Protein 1JR8 (pdb70)

InterPro domains:
  IPR017905 ERV/ALR sulfhydryl oxidase domain [PF04777] (83-174)
  IPR017905 ERV/ALR sulfhydryl oxidase domain [PS51324] (72-174)
  IPR036774 ERV/ALR sulfhydryl oxidase domain superfamily [G3DSA:1.20.120.310] (71-187)
  IPR036774 ERV/ALR sulfhydryl oxidase domain superfamily [SSF69000] (73-181)
  IPR039799 Sulfhydryl oxidase ALR/ERV [PTHR12645] (62-18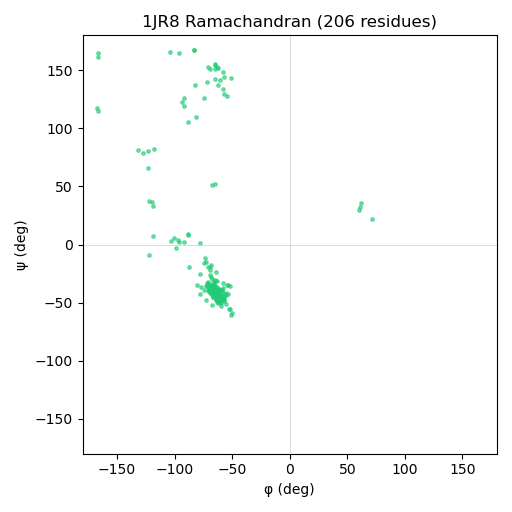2)

Organism: Saccharomyces cerevisiae (strain ATCC 204508 / S288c) (NCBI:txid559292)

Secondary structure (DSSP, 8-state):
-HHHHHHHHHHHHHHHHHHHHTS-SS--HHHHHHHHHHHHHHHHH-SSHHHHHHHHHHHHHSPPP-SSHHHHHHHHHHHHHHHHHHTTPPPPP-TTHHHHT----/-HHHHHHHHHHHHHHHHHHHTS-SS--HHHHHHHHHHHHHHHHH-S-HHHHHHHHHHHHHS----S-HHHHHHHHHHHHHHHHHHTTPPPP-GGGHHHHT--S--

Solvent-accessible surface area: 11551 Å² total; per-residue (Å²): 129,82,166,33,64,101,97,3,13,176,12,2,48,54,0,3,6,0,4,0,5,94,8,49,89,158,20,68,115,134,59,98,95,71,0,100,50,1,2,23,14,6,0,79,28,38,3,7,58,104,31,15,130,67,15,29,95,34,23,110,146,68,75,15,91,13,61,25,72,70,28,0,1,58,11,0,2,88,1,36,14,60,28,14,113,140,93,191,107,136,110,102,110,15,89,73,8,42,140,56,33,84,12,29,78,116,149,49,70,102,75,3,13,192,14,2,47,59,0,2,8,0,5,0,8,87,6,42,81,156,21,61,118,110,58,104,118,64,0,107,51,1,2,24,14,6,0,79,26,32,2,5,40,97,35,14,137,59,14,39,94,28,25,116,143,66,69,13,88,12,59,27,51,71,27,0,2,79,14,0,2,76,0,37,11,51,29,16,78,133,88,185,100,134,105,100,107,21,85,68,9,68,143,55,35,72,3,12,48,120

GO terms:
  GO:0005789 endoplasmic reticulum membrane (C, IDA)
  GO:0016971 flavin-dependent sulfhydryl oxidase activity (F, IDA)
  GO:0016972 thiol oxidase activity (F, IDA)
  GO:0060904 regulation of protein folding in endoplasmic reticulum (P, IDA)
  GO:0000324 fungal-type vacuole (C, HDA)
  GO:0000329 fungal-type vacuole membrane (C, HDA)
  GO:0005789 endoplasmic reticulum membrane (C, EXP)
  GO:0016971 flavin-dependent sulfhydryl oxidase activity (F, EXP)

Nearest PDB structures (foldseek):
  1jra-assembly2_D  TM=9.861E-01  e=7.957E-16  Saccharomyces cerevisiae
  2hj3-assembly1_A  TM=9.643E-01  e=1.321E-08  Arabidopsis thaliana
  4e0i-assembly2_C-2  TM=9.523E-01  e=2.827E-08  Saccharomyces cerevisiae S288C
  3w4y-assembly2_B  TM=9.535E-01  e=3.152E-08  Saccharomyces cerevisiae S288C
  4e0i-assembly1_A  TM=9.502E-01  e=5.140E-08  Saccharomyces cerevisiae S288C

Radius of gyration: 16.41 Å; Cα contacts (8 Å, |Δi|>4): 258; chains: 2; bounding box: 43×38×42 Å

Sequence (210 aa):
DDKVKKEVGRASWKYFHTLLARFPDEPTPEEREKLHTFIGLYAELYPCGECSYHFVKLIEKYPVQTSSRTAAAMWGCHIHNKVNEYLKKDIYDCATILEDYDCGCDKVKKEVGRASWKYFHTLLARFPDEPTPEEREKLHTFIGLYAELYPCGECSYHFVKLIEKYPVQTSSRTAAAMWGCHIHNKVNEYLKKDIYDCATILEDYDCGCS

CATH classification: 1.20.120.310

Foldseek 3Di:
DVVVVVVLVVVVLLVQLLVLLPQAQADDPVSLVVVQVVQLVCLCPPPDVVSSVVSNVLCVVVPADRRGSLSRNLSSLVSVQVVCVVVVHDRDDCPCSNVVRHPPD/DVVVVVLVVVVLLVQLLVLLPQAQADDPVSLVVVQVVQLVCLCPPPDVVSSVVSNVLCVVVPADRRGSVSRNLSSLVSVQVVCVVVVHDRDDCPPSSVVRHPVPD

B-factor: mean 21.89, std 8.54, range [8.5, 60.86]

Structure (mmCIF, N/CA/C/O backbone):
data_1JR8
#
_entry.id   1JR8
#
_cell.length_a   47.640
_cell.length_b   45.150
_cell.length_c   53.840
_cell.angle_alpha   90.00
_cell.angle_beta   100.15
_cell.angle_gamma   90.00
#
_symmetry.space_group_name_H-M   'P 1 21 1'
#
loop_
_entity.id
_entity.type
_entity.pdbx_description
1 polymer 'Erv2 PROTEIN, mitochondrial'
2 non-polymer 'FLAVIN-ADENINE DINUCLEOTIDE'
3 water water
#
loop_
_atom_site.group_PDB
_atom_site.id
_atom_site.type_symbol
_atom_site.label_atom_id
_atom_site.label_alt_id
_atom_site.label_comp_id
_atom_site.label_asym_id
_atom_site.label_entity_id
_atom_site.label_seq_id
_atom_site.pdbx_PDB_ins_code
_atom_site.Cartn_x
_atom_site.Cartn_y
_atom_site.Cartn_z
_atom_site.occupancy
_atom_site.B_iso_or_equiv
_atom_site.auth_seq_id
_atom_site.auth_comp_id
_atom_site.auth_asym_id
_atom_site.auth_atom_id
_atom_site.pdbx_PDB_model_num
ATOM 1 N N . ASP A 1 4 ? 0.125 -3.331 -7.830 1.00 42.56 7 ASP A N 1
ATOM 2 C CA . ASP A 1 4 ? -0.107 -1.909 -7.452 1.00 42.13 7 ASP A CA 1
ATOM 3 C C . ASP A 1 4 ? -0.996 -1.834 -6.214 1.00 41.03 7 ASP A C 1
ATOM 4 O O . ASP A 1 4 ? -0.504 -1.638 -5.101 1.00 40.68 7 ASP A O 1
ATOM 9 N N . ASP A 1 5 ? -2.301 -1.993 -6.405 1.00 39.24 8 ASP A N 1
ATOM 10 C CA . ASP A 1 5 ? -3.239 -1.951 -5.289 1.00 37.25 8 ASP A CA 1
ATOM 11 C C . ASP A 1 5 ? -2.947 -3.094 -4.320 1.00 35.38 8 ASP A C 1
ATOM 12 O O . ASP A 1 5 ? -3.156 -2.967 -3.113 1.00 34.64 8 ASP A O 1
ATOM 17 N N . LYS A 1 6 ? -2.463 -4.211 -4.856 1.00 32.91 9 LYS A N 1
ATOM 18 C CA . LYS A 1 6 ? -2.130 -5.368 -4.032 1.00 31.14 9 LYS A CA 1
ATOM 19 C C . LYS A 1 6 ? -0.971 -5.029 -3.104 1.00 29.30 9 LYS A C 1
ATOM 20 O O . LYS A 1 6 ? -0.955 -5.432 -1.941 1.00 26.65 9 LYS A O 1
ATOM 26 N N . VAL A 1 7 ? -0.004 -4.285 -3.634 1.00 28.40 10 VAL A N 1
ATOM 27 C CA . VAL A 1 7 ? 1.179 -3.876 -2.882 1.00 28.16 10 VAL A CA 1
ATOM 28 C C . VAL A 1 7 ? 0.782 -3.061 -1.660 1.00 25.96 10 VAL A C 1
ATOM 29 O O . VAL A 1 7 ? 1.189 -3.353 -0.534 1.00 22.19 10 VAL A O 1
ATOM 33 N N . LYS A 1 8 ? -0.012 -2.025 -1.899 1.00 24.51 11 LYS A N 1
ATOM 34 C CA . LYS A 1 8 ? -0.466 -1.150 -0.833 1.00 24.16 11 LYS A CA 1
ATOM 35 C C . LYS A 1 8 ? -1.160 -1.938 0.271 1.00 22.55 11 LYS A C 1
ATOM 36 O O . LYS A 1 8 ? -0.954 -1.674 1.455 1.00 22.53 11 LYS A O 1
ATOM 42 N N . LYS A 1 9 ? -1.977 -2.910 -0.120 1.00 20.36 12 LYS A N 1
ATOM 43 C CA . LYS A 1 9 ? -2.694 -3.733 0.844 1.00 20.65 12 LYS A CA 1
ATOM 44 C C . LYS A 1 9 ? -1.727 -4.603 1.641 1.00 19.66 12 LYS A C 1
ATOM 45 O O . LYS A 1 9 ? -1.841 -4.704 2.861 1.00 19.04 12 LYS A O 1
ATOM 51 N N . GLU A 1 10 ? -0.775 -5.230 0.953 1.00 19.52 13 GLU A N 1
ATOM 52 C CA . GLU A 1 10 ? 0.206 -6.083 1.618 1.00 19.67 13 GLU A CA 1
ATOM 53 C C . GLU A 1 10 ? 1.048 -5.297 2.618 1.00 17.52 13 GLU A C 1
ATOM 54 O O . GLU A 1 10 ? 1.329 -5.786 3.715 1.00 16.74 13 GLU A O 1
ATOM 60 N N . VAL A 1 11 ? 1.455 -4.089 2.241 1.00 15.68 14 VAL A N 1
ATOM 61 C CA . VAL A 1 11 ? 2.250 -3.258 3.138 1.00 14.39 14 VAL A CA 1
ATOM 62 C C . VAL A 1 11 ? 1.392 -2.865 4.337 1.00 13.97 14 VAL A C 1
ATOM 63 O O . VAL A 1 11 ? 1.858 -2.894 5.471 1.00 13.10 14 VAL A O 1
ATOM 67 N N . GLY A 1 12 ? 0.133 -2.519 4.085 1.00 13.53 15 GLY A N 1
ATOM 68 C CA . GLY A 1 12 ? -0.752 -2.145 5.172 1.00 12.56 15 GLY A CA 1
ATOM 69 C C . GLY A 1 12 ? -0.966 -3.275 6.166 1.00 12.76 15 GLY A C 1
ATOM 70 O O . GLY A 1 12 ? -0.904 -3.053 7.376 1.00 12.83 15 GLY A O 1
ATOM 71 N N . ARG A 1 13 ? -1.221 -4.484 5.671 1.00 13.40 16 ARG A N 1
ATOM 72 C CA . ARG A 1 13 ? -1.441 -5.627 6.550 1.00 13.96 16 ARG A CA 1
ATOM 73 C C . ARG A 1 13 ? -0.219 -5.883 7.422 1.00 12.33 16 ARG A C 1
ATOM 74 O O . ARG A 1 13 ? -0.337 -6.109 8.628 1.00 13.61 16 ARG A O 1
ATOM 82 N N . ALA A 1 14 ? 0.959 -5.839 6.809 1.00 13.41 17 ALA A N 1
ATOM 83 C CA . ALA A 1 14 ? 2.202 -6.062 7.536 1.00 12.31 17 ALA A CA 1
ATOM 84 C C . ALA A 1 14 ? 2.398 -4.983 8.590 1.00 12.30 17 ALA A C 1
ATOM 85 O O . ALA A 1 14 ? 2.802 -5.267 9.717 1.00 12.89 17 ALA A O 1
ATOM 87 N N . SER A 1 15 ? 2.102 -3.743 8.221 1.00 11.80 18 SER A N 1
ATOM 88 C CA . SER A 1 15 ? 2.261 -2.628 9.136 1.00 12.24 18 SER A CA 1
ATOM 89 C C . SER A 1 15 ? 1.355 -2.755 10.357 1.00 12.38 18 SER A C 1
ATOM 90 O O . SER A 1 15 ? 1.807 -2.540 11.485 1.00 12.23 18 SER A O 1
ATOM 93 N N . TRP A 1 16 ? 0.090 -3.111 10.145 1.00 12.05 19 TRP A N 1
ATOM 94 C CA . TRP A 1 16 ? -0.828 -3.269 11.271 1.00 10.24 19 TRP A CA 1
ATOM 95 C C . TRP A 1 16 ? -0.399 -4.429 12.172 1.00 10.87 19 TRP A C 1
ATOM 96 O O . TRP A 1 16 ? -0.494 -4.330 13.389 1.00 11.16 19 TRP A O 1
ATOM 107 N N . LYS A 1 17 ? 0.065 -5.528 11.582 1.00 11.49 20 LYS A N 1
ATOM 108 C CA . LYS A 1 17 ? 0.503 -6.676 12.383 1.00 11.59 20 LYS A CA 1
ATOM 109 C C . LYS A 1 17 ? 1.618 -6.223 13.331 1.00 11.86 20 LYS A C 1
ATOM 110 O O . LYS A 1 17 ? 1.598 -6.519 14.528 1.00 13.24 20 LYS A O 1
ATOM 116 N N . TYR A 1 18 ? 2.583 -5.494 12.787 1.00 11.56 21 TYR A N 1
ATOM 117 C CA . TYR A 1 18 ? 3.699 -4.966 13.566 1.00 11.87 21 TYR A CA 1
ATOM 118 C C . TYR A 1 18 ? 3.189 -3.995 14.639 1.00 11.42 21 TYR A C 1
ATOM 119 O O . TYR A 1 18 ? 3.525 -4.113 15.817 1.00 11.27 21 TYR A O 1
ATOM 128 N N . PHE A 1 19 ? 2.364 -3.049 14.206 1.00 11.07 22 PHE A N 1
ATOM 129 C CA . PHE A 1 19 ? 1.777 -2.017 15.055 1.00 9.97 22 PHE A CA 1
ATOM 130 C C . PHE A 1 19 ? 1.070 -2.583 16.290 1.00 9.61 22 PHE A C 1
ATOM 131 O O . PHE A 1 19 ? 1.397 -2.218 17.424 1.00 10.14 22 PHE A O 1
ATOM 139 N N . HIS A 1 20 ? 0.117 -3.485 16.079 1.00 9.48 23 HIS A N 1
ATOM 140 C CA . HIS A 1 20 ? -0.625 -4.058 17.198 1.00 10.23 23 HIS A CA 1
ATOM 141 C C . HIS A 1 20 ? 0.220 -4.940 18.107 1.00 10.49 23 HIS A C 1
ATOM 142 O O . HIS A 1 20 ? -0.059 -5.036 19.301 1.00 12.18 23 HIS A O 1
ATOM 149 N N . THR A 1 21 ? 1.245 -5.584 17.559 1.00 10.78 24 THR A N 1
ATOM 150 C CA . THR A 1 21 ? 2.105 -6.430 18.379 1.00 11.19 24 THR A CA 1
ATOM 151 C C . THR A 1 21 ? 3.006 -5.543 19.240 1.00 11.82 24 THR A C 1
ATOM 152 O O . THR A 1 21 ? 3.264 -5.848 20.405 1.00 12.69 24 THR A O 1
ATOM 156 N N . LEU A 1 22 ? 3.479 -4.443 18.664 1.00 10.71 25 LEU A N 1
ATOM 157 C CA . LEU A 1 22 ? 4.320 -3.509 19.402 1.00 10.57 25 LEU A CA 1
ATOM 158 C C . LEU A 1 22 ? 3.555 -2.976 20.614 1.00 10.91 25 LEU A C 1
ATOM 159 O O . LEU A 1 22 ? 4.079 -2.937 21.729 1.00 11.99 25 LEU A O 1
ATOM 164 N N . LEU A 1 23 ? 2.307 -2.572 20.399 1.00 11.79 26 LEU A N 1
ATOM 165 C CA . LEU A 1 23 ? 1.496 -2.031 21.483 1.00 11.78 26 LEU A CA 1
ATOM 166 C C . LEU A 1 23 ? 1.200 -3.071 22.566 1.00 11.90 26 LEU A C 1
ATOM 167 O O . LEU A 1 23 ? 1.194 -2.751 23.754 1.00 13.80 26 LEU A O 1
ATOM 172 N N . ALA A 1 24 ? 0.975 -4.316 22.156 1.00 12.12 27 ALA A N 1
ATOM 173 C CA . ALA A 1 24 ? 0.668 -5.381 23.107 1.00 13.42 27 ALA A CA 1
ATOM 174 C C . ALA A 1 24 ? 1.875 -5.813 23.932 1.00 13.64 27 ALA A C 1
ATOM 175 O O . ALA A 1 24 ? 1.718 -6.490 24.953 1.00 16.22 27 ALA A O 1
ATOM 177 N N . ARG A 1 25 ? 3.069 -5.423 23.494 1.00 13.37 28 ARG A N 1
ATOM 178 C CA . ARG A 1 25 ? 4.308 -5.774 24.184 1.00 15.62 28 ARG A CA 1
ATOM 179 C C . ARG A 1 25 ? 4.825 -4.648 25.071 1.00 15.64 28 ARG A C 1
ATOM 180 O O . ARG A 1 25 ? 5.842 -4.796 25.748 1.00 17.18 28 ARG A O 1
ATOM 188 N N . PHE A 1 26 ? 4.129 -3.519 25.044 1.00 14.03 29 PHE A N 1
ATOM 189 C CA . PHE A 1 26 ? 4.487 -2.359 25.854 1.00 13.99 29 PHE A CA 1
ATOM 190 C C . PHE A 1 26 ? 4.307 -2.787 27.321 1.00 14.40 29 PHE A C 1
ATOM 191 O O . PHE A 1 26 ? 3.553 -3.713 27.612 1.00 15.66 29 PHE A O 1
ATOM 199 N N . PRO A 1 27 ? 5.011 -2.135 28.261 1.00 14.52 30 PRO A N 1
ATOM 200 C CA . PRO A 1 27 ? 4.864 -2.520 29.671 1.00 15.41 30 PRO A CA 1
ATOM 201 C C . PRO A 1 27 ? 3.471 -2.321 30.264 1.00 15.95 30 PRO A C 1
ATOM 202 O O . PRO A 1 27 ? 2.716 -1.457 29.825 1.00 16.19 30 PRO A O 1
ATOM 206 N N . ASP A 1 28 ? 3.136 -3.128 31.268 1.00 16.40 31 ASP A N 1
ATOM 207 C CA . ASP A 1 28 ? 1.861 -2.975 31.955 1.00 17.74 31 ASP A CA 1
ATOM 208 C C . ASP A 1 28 ? 1.981 -1.712 32.806 1.00 17.75 31 ASP A C 1
ATOM 209 O O . ASP A 1 28 ? 1.014 -0.970 32.980 1.00 18.93 31 ASP A O 1
ATOM 214 N N . GLU A 1 29 ? 3.180 -1.488 33.337 1.00 18.62 32 GLU A N 1
ATOM 215 C CA . GLU A 1 29 ? 3.465 -0.321 34.170 1.00 20.07 32 GLU A CA 1
ATOM 216 C C . GLU A 1 29 ? 4.687 0.407 33.625 1.00 18.57 32 GLU A C 1
ATOM 217 O O . GLU A 1 29 ? 5.793 0.284 34.151 1.00 19.52 32 GLU A O 1
ATOM 223 N N . PRO A 1 30 ? 4.497 1.188 32.555 1.00 16.65 33 PRO A N 1
ATOM 224 C CA . PRO A 1 30 ? 5.583 1.941 31.928 1.00 16.69 33 PRO A CA 1
ATOM 225 C C . PRO A 1 30 ? 6.092 3.085 32.793 1.00 16.84 33 PRO A C 1
ATOM 226 O O . PRO A 1 30 ? 5.352 3.645 33.600 1.00 18.17 33 PRO A O 1
ATOM 230 N N . THR A 1 31 ? 7.365 3.417 32.620 1.00 16.97 34 THR A N 1
ATOM 231 C CA . THR A 1 31 ? 7.968 4.522 33.352 1.00 17.36 34 THR A CA 1
ATOM 232 C C . THR A 1 31 ? 7.602 5.776 32.569 1.00 17.18 34 THR A C 1
ATOM 233 O O . THR A 1 31 ? 7.106 5.694 31.443 1.00 16.32 34 THR A O 1
ATOM 237 N N . PRO A 1 32 ? 7.819 6.959 33.157 1.00 17.13 35 PRO A N 1
ATOM 238 C CA . PRO A 1 32 ? 7.483 8.180 32.424 1.00 17.14 35 PRO A CA 1
ATOM 239 C C . PRO A 1 32 ? 8.248 8.267 31.101 1.00 16.39 35 PRO A C 1
ATOM 240 O O . PRO A 1 32 ? 7.698 8.692 30.084 1.00 16.71 35 PRO A O 1
ATOM 244 N N . GLU A 1 33 ? 9.514 7.859 31.117 1.00 17.87 36 GLU A N 1
ATOM 245 C CA . GLU A 1 33 ? 10.334 7.898 29.910 1.00 18.27 36 GLU A CA 1
ATOM 246 C C . GLU A 1 33 ? 9.830 6.918 28.855 1.00 16.03 36 GLU A C 1
ATOM 247 O O . GLU A 1 33 ? 9.878 7.208 27.657 1.00 17.23 36 GLU A O 1
ATOM 253 N N . GLU A 1 34 ? 9.347 5.758 29.288 1.00 16.05 37 GLU A N 1
ATOM 254 C CA . GLU A 1 34 ? 8.827 4.787 28.333 1.00 14.97 37 GLU A CA 1
ATOM 255 C C . GLU A 1 34 ? 7.540 5.315 27.706 1.00 14.95 37 GLU A C 1
ATOM 256 O O . GLU A 1 34 ? 7.295 5.109 26.517 1.00 13.65 37 GLU A O 1
ATOM 262 N N . ARG A 1 35 ? 6.717 6.003 28.497 1.00 14.89 38 ARG A N 1
ATOM 263 C CA . ARG A 1 35 ? 5.479 6.566 27.967 1.00 13.86 38 ARG A CA 1
ATOM 264 C C . ARG A 1 35 ? 5.808 7.630 26.923 1.00 13.81 38 ARG A C 1
ATOM 265 O O . ARG A 1 35 ? 5.163 7.708 25.877 1.00 13.74 38 ARG A O 1
ATOM 273 N N . GLU A 1 36 ? 6.817 8.452 27.197 1.00 14.59 39 GLU A N 1
ATOM 274 C CA . GLU A 1 36 ? 7.192 9.484 26.241 1.00 15.60 39 GLU A CA 1
ATOM 275 C C . GLU A 1 36 ? 7.771 8.873 24.968 1.00 14.52 39 GLU A C 1
ATOM 276 O O . GLU A 1 36 ? 7.547 9.388 23.874 1.00 15.77 39 GLU A O 1
ATOM 282 N N . LYS A 1 37 ? 8.515 7.782 25.107 1.00 15.66 40 LYS A N 1
ATOM 283 C CA . LYS A 1 37 ? 9.079 7.124 23.934 1.00 14.93 40 LYS A CA 1
ATOM 284 C C . LYS A 1 37 ? 7.958 6.637 23.021 1.00 14.35 40 LYS A C 1
ATOM 285 O O . LYS A 1 37 ? 8.025 6.803 21.801 1.00 13.99 40 LYS A O 1
ATOM 291 N N . LEU A 1 38 ? 6.924 6.036 23.603 1.00 13.15 41 LEU A N 1
ATOM 292 C CA . LEU A 1 38 ? 5.817 5.549 22.786 1.00 12.87 41 LEU A CA 1
ATOM 293 C C . LEU A 1 38 ? 5.093 6.711 22.124 1.00 12.71 41 LEU A C 1
ATOM 294 O O . LEU A 1 38 ? 4.724 6.633 20.958 1.00 12.67 41 LEU A O 1
ATOM 299 N N . HIS A 1 39 ? 4.886 7.792 22.871 1.00 12.29 42 HIS A N 1
ATOM 300 C CA . HIS A 1 39 ? 4.214 8.955 22.317 1.00 11.98 42 HIS A CA 1
ATOM 301 C C . HIS A 1 39 ? 4.991 9.528 21.128 1.00 12.23 42 HIS A C 1
ATOM 302 O O . HIS A 1 39 ? 4.421 9.809 20.073 1.00 13.46 42 HIS A O 1
ATOM 309 N N . THR A 1 40 ? 6.297 9.694 21.298 1.00 13.56 43 THR A N 1
ATOM 310 C CA . THR A 1 40 ? 7.122 10.22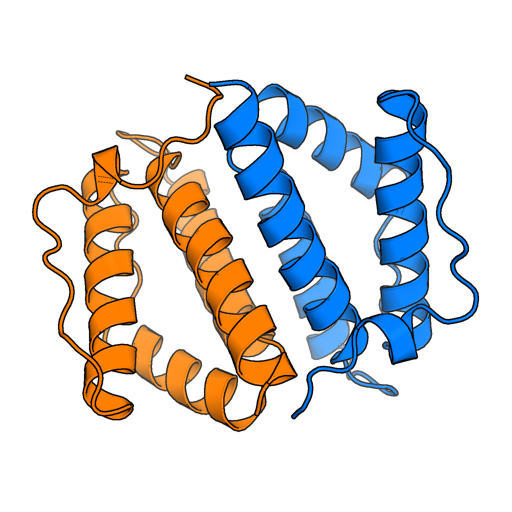9 20.226 1.00 14.11 43 THR A CA 1
ATOM 311 C C . THR A 1 40 ? 7.151 9.259 19.045 1.00 14.05 43 THR A C 1
ATOM 312 O O . THR A 1 40 ? 7.080 9.670 17.887 1.00 13.91 43 THR A O 1
ATOM 316 N N . PHE A 1 41 ? 7.233 7.966 19.343 1.00 13.87 44 PHE A N 1
ATOM 317 C CA . PHE A 1 41 ? 7.266 6.953 18.294 1.00 13.87 44 PHE A CA 1
ATOM 318 C C . PHE A 1 41 ? 6.032 6.997 17.400 1.00 13.38 44 PHE A C 1
ATOM 319 O O . PHE A 1 41 ? 6.144 6.958 16.176 1.00 13.03 44 PHE A O 1
ATOM 327 N N . ILE A 1 42 ? 4.853 7.065 18.010 1.00 12.56 45 ILE A N 1
ATOM 328 C CA . ILE A 1 42 ? 3.616 7.097 17.241 1.00 13.61 45 ILE A CA 1
ATOM 329 C C . ILE A 1 42 ? 3.557 8.299 16.305 1.00 13.80 45 ILE A C 1
ATOM 330 O O . ILE A 1 42 ? 3.086 8.186 15.175 1.00 15.23 45 ILE A O 1
ATOM 335 N N . GLY A 1 43 ? 4.044 9.445 16.769 1.00 14.69 46 GLY A N 1
ATOM 336 C CA . GLY A 1 43 ? 4.036 10.629 15.927 1.00 14.22 46 GLY A CA 1
ATOM 337 C C . GLY A 1 43 ? 4.887 10.409 14.686 1.00 13.80 46 GLY A C 1
ATOM 338 O O . GLY A 1 43 ? 4.489 10.753 13.570 1.00 14.60 46 GLY A O 1
ATOM 339 N N . LEU A 1 44 ? 6.066 9.829 14.884 1.00 14.05 47 LEU A N 1
ATOM 340 C CA . LEU A 1 44 ? 6.977 9.556 13.778 1.00 13.89 47 LEU A CA 1
ATOM 341 C C . LEU A 1 44 ? 6.456 8.431 12.888 1.00 14.41 47 LEU A C 1
ATOM 342 O O . LEU A 1 44 ? 6.625 8.459 11.667 1.00 15.11 47 LEU A O 1
ATOM 347 N N . TYR A 1 45 ? 5.820 7.438 13.503 1.00 13.83 48 TYR A N 1
ATOM 348 C CA . TYR A 1 45 ? 5.255 6.318 12.761 1.00 13.34 48 TYR A CA 1
ATOM 349 C C . TYR A 1 45 ? 4.249 6.875 11.753 1.00 14.50 48 TYR A C 1
ATOM 350 O O . TYR A 1 45 ? 4.255 6.503 10.577 1.00 14.03 48 TYR A O 1
ATOM 359 N N . ALA A 1 46 ? 3.400 7.789 12.215 1.00 13.99 49 ALA A N 1
ATOM 360 C CA . ALA A 1 46 ? 2.392 8.390 11.353 1.00 14.84 49 ALA A CA 1
ATOM 361 C C . ALA A 1 46 ? 3.029 9.196 10.225 1.00 15.38 49 ALA A C 1
ATOM 362 O O . ALA A 1 46 ? 2.657 9.047 9.060 1.00 16.57 49 ALA A O 1
ATOM 364 N N . GLU A 1 47 ? 3.993 10.040 10.577 1.00 15.99 50 GLU A N 1
ATOM 365 C CA . GLU A 1 47 ? 4.668 10.885 9.596 1.00 17.37 50 GLU A CA 1
ATOM 366 C C . GLU A 1 47 ? 5.478 10.132 8.549 1.00 17.44 50 GLU A C 1
ATOM 367 O O . GLU A 1 47 ? 5.596 10.585 7.409 1.00 17.16 50 GLU A O 1
ATOM 373 N N . LEU A 1 48 ? 6.035 8.986 8.930 1.00 15.44 51 LEU A N 1
ATOM 374 C CA . LEU A 1 48 ? 6.864 8.205 8.016 1.00 15.35 51 LEU A CA 1
ATOM 375 C C . LEU A 1 48 ? 6.166 7.053 7.299 1.00 13.85 51 LEU A C 1
ATOM 376 O O . LEU A 1 48 ? 6.807 6.316 6.555 1.00 14.82 51 LEU A O 1
ATOM 381 N N . TYR A 1 49 ? 4.863 6.892 7.500 1.00 14.05 52 TYR A N 1
ATOM 382 C CA . TYR A 1 49 ? 4.168 5.792 6.838 1.00 14.06 52 TYR A CA 1
ATOM 383 C C . TYR A 1 49 ? 4.357 5.889 5.321 1.00 15.90 52 TYR A C 1
ATOM 384 O O . TYR A 1 49 ? 4.133 6.944 4.737 1.00 17.07 52 TYR A O 1
ATOM 393 N N . PRO A 1 50 ? 4.772 4.788 4.665 1.00 16.47 53 PRO A N 1
ATOM 394 C CA . PRO A 1 50 ? 5.010 4.720 3.215 1.00 18.51 53 PRO A CA 1
ATOM 395 C C . PRO A 1 50 ? 3.847 4.833 2.226 1.00 19.81 53 PRO A C 1
ATOM 396 O O . PRO A 1 50 ? 3.698 3.999 1.336 1.00 21.50 53 PRO A O 1
ATOM 400 N N . CYS A 1 51 ? 3.029 5.863 2.388 1.00 19.87 54 CYS A N 1
ATOM 401 C CA . CYS A 1 51 ? 1.898 6.143 1.501 1.00 20.71 54 CYS A CA 1
ATOM 402 C C . CYS A 1 51 ? 1.492 7.567 1.856 1.00 21.53 54 CYS A C 1
ATOM 403 O O . CYS A 1 51 ? 1.075 7.837 2.979 1.00 21.38 54 CYS A O 1
ATOM 406 N N . GLY A 1 52 ? 1.647 8.475 0.896 1.00 21.63 55 GLY A N 1
ATOM 407 C CA . GLY A 1 52 ? 1.342 9.880 1.114 1.00 23.41 55 GLY A CA 1
ATOM 408 C C . GLY A 1 52 ? -0.008 10.212 1.716 1.00 23.08 55 GLY A C 1
ATOM 409 O O . GLY A 1 52 ? -0.083 10.842 2.775 1.00 23.88 55 GLY A O 1
ATOM 410 N N . GLU A 1 53 ? -1.078 9.808 1.038 1.00 23.66 56 GLU A N 1
ATOM 411 C CA . GLU A 1 53 ? -2.424 10.086 1.520 1.00 24.83 56 GLU A CA 1
ATOM 412 C C . GLU A 1 53 ? -2.670 9.428 2.870 1.00 24.08 56 GLU A C 1
ATOM 413 O O . GLU A 1 53 ? -3.291 10.024 3.750 1.00 23.65 56 GLU A O 1
ATOM 419 N N . CYS A 1 54 ? -2.174 8.206 3.035 1.00 22.77 57 CYS A N 1
ATOM 420 C CA . CYS A 1 54 ? -2.360 7.477 4.284 1.00 21.63 57 CYS A CA 1
ATOM 421 C C . CYS A 1 54 ? -1.681 8.195 5.444 1.00 21.03 57 CYS A C 1
ATOM 422 O O . CYS A 1 54 ? -2.248 8.310 6.529 1.00 21.23 57 CYS A O 1
ATOM 425 N N . SER A 1 55 ? -0.454 8.654 5.217 1.00 19.13 58 SER A N 1
ATOM 426 C CA . SER A 1 55 ? 0.304 9.353 6.247 1.00 19.52 58 SER A CA 1
ATOM 427 C C . SER A 1 55 ? -0.413 10.619 6.704 1.00 19.87 58 SER A C 1
ATOM 428 O O . SER A 1 55 ? -0.553 10.865 7.902 1.00 19.15 58 SER A O 1
ATOM 431 N N . TYR A 1 56 ? -0.862 11.428 5.750 1.00 20.36 59 TYR A N 1
ATOM 432 C CA . TYR A 1 56 ? -1.567 12.654 6.101 1.00 21.17 59 TYR A CA 1
ATOM 433 C C . TYR A 1 56 ? -2.810 12.329 6.921 1.00 21.05 59 TYR A C 1
ATOM 434 O O . TYR A 1 56 ? -3.061 12.945 7.958 1.00 20.64 59 TYR A O 1
ATOM 443 N N . HIS A 1 57 ? -3.584 11.359 6.447 1.00 20.76 60 HIS A N 1
ATOM 444 C CA . HIS A 1 57 ? -4.798 10.944 7.137 1.00 23.03 60 HIS A CA 1
ATOM 445 C C . HIS A 1 57 ? -4.506 10.453 8.549 1.00 21.19 60 HIS A C 1
ATOM 446 O O . HIS A 1 57 ? -5.211 10.807 9.492 1.00 22.45 60 HIS A O 1
ATOM 453 N N . PHE A 1 58 ? -3.460 9.647 8.699 1.00 20.09 61 PHE A N 1
ATOM 454 C CA . PHE A 1 58 ? -3.127 9.110 10.012 1.00 19.12 61 PHE A CA 1
ATOM 455 C C . PHE A 1 58 ? -2.576 10.176 10.948 1.00 19.00 61 PHE A C 1
ATOM 456 O O . PHE A 1 58 ? -2.828 10.136 12.152 1.00 17.45 61 PHE A O 1
ATOM 464 N N . VAL A 1 59 ? -1.825 11.129 10.404 1.00 17.84 62 VAL A N 1
ATOM 465 C CA . VAL A 1 59 ? -1.286 12.202 11.230 1.00 19.13 62 VAL A CA 1
ATOM 466 C C . VAL A 1 59 ? -2.451 12.947 11.869 1.00 19.60 62 VAL A C 1
ATOM 467 O O . VAL A 1 59 ? -2.423 13.257 13.059 1.00 20.22 62 VAL A O 1
ATOM 471 N N . LYS A 1 60 ? -3.483 13.220 11.080 1.00 19.74 63 LYS A N 1
ATOM 472 C CA . LYS A 1 60 ? -4.649 13.920 11.602 1.00 21.21 63 LYS A CA 1
ATOM 473 C C . LYS A 1 60 ? -5.402 13.058 12.607 1.00 21.30 63 LYS A C 1
ATOM 474 O O . LYS A 1 60 ? -5.918 13.565 13.603 1.00 21.56 63 LYS A O 1
ATOM 480 N N . LEU A 1 61 ? -5.455 11.754 12.352 1.00 19.37 64 LEU A N 1
ATOM 481 C CA . LEU A 1 61 ? -6.145 10.835 13.249 1.00 18.56 64 LEU A CA 1
ATOM 482 C C . LEU A 1 61 ? -5.515 10.747 14.633 1.00 19.11 64 LEU A C 1
ATOM 483 O O . LEU A 1 61 ? -6.233 10.742 15.632 1.00 19.34 64 LEU A O 1
ATOM 488 N N . ILE A 1 62 ? -4.187 10.671 14.705 1.00 18.42 65 ILE A N 1
ATOM 489 C CA . ILE A 1 62 ? -3.534 10.570 16.007 1.00 19.48 65 ILE A CA 1
ATOM 490 C C . ILE A 1 62 ? -3.557 11.898 16.746 1.00 20.90 65 ILE A C 1
ATOM 491 O O . ILE A 1 62 ? -3.317 11.942 17.947 1.00 23.56 65 ILE A O 1
ATOM 496 N N . GLU A 1 63 ? -3.842 12.978 16.026 1.00 22.77 66 GLU A N 1
ATOM 497 C CA . GLU A 1 63 ? -3.928 14.289 16.657 1.00 23.83 66 GLU A CA 1
ATOM 498 C C . GLU A 1 63 ? -5.307 14.374 17.306 1.00 22.46 66 GLU A C 1
ATOM 499 O O . GLU A 1 63 ? -5.467 14.965 18.373 1.00 24.08 66 GLU A O 1
ATOM 505 N N . LYS A 1 64 ? -6.295 13.763 16.658 1.00 21.76 67 LYS A N 1
ATOM 506 C CA . LYS A 1 64 ? -7.661 13.740 17.173 1.00 21.46 67 LYS A CA 1
ATOM 507 C C . LYS A 1 64 ? -7.771 12.700 18.284 1.00 22.06 67 LYS A C 1
ATOM 508 O O . LYS A 1 64 ? -8.396 12.939 19.319 1.00 22.47 67 LYS A O 1
ATOM 514 N N . TYR A 1 65 ? -7.156 11.542 18.058 1.00 19.42 68 TYR A N 1
ATOM 515 C CA . TYR A 1 65 ? -7.167 10.452 19.031 1.00 19.21 68 TYR A CA 1
ATOM 516 C C . TYR A 1 65 ? -5.731 10.180 19.473 1.00 19.18 68 TYR A C 1
ATOM 517 O O . TYR A 1 65 ? -5.080 9.252 18.985 1.00 18.10 68 TYR A O 1
ATOM 526 N N . PRO A 1 66 ? -5.219 10.976 20.424 1.00 18.89 69 PRO A N 1
ATOM 527 C CA . PRO A 1 66 ? -3.848 10.822 20.927 1.00 19.49 69 PRO A CA 1
ATOM 528 C C . PRO A 1 66 ? -3.605 9.430 21.487 1.00 18.49 69 PRO A C 1
ATOM 529 O O . PRO A 1 66 ? -4.495 8.844 22.098 1.00 17.46 69 PRO A O 1
ATOM 533 N N . VAL A 1 67 ? -2.399 8.912 21.289 1.00 16.45 70 VAL A N 1
ATOM 534 C CA . VAL A 1 67 ? -2.073 7.594 21.800 1.00 15.30 70 VAL A CA 1
ATOM 535 C C . VAL A 1 67 ? -2.169 7.568 23.329 1.00 15.04 70 VAL A C 1
ATOM 536 O O . VAL A 1 67 ? -1.745 8.503 24.017 1.00 15.97 70 VAL A O 1
ATOM 540 N N . GLN A 1 68 ? -2.760 6.495 23.847 1.00 13.15 71 GLN A N 1
ATOM 541 C CA . GLN A 1 68 ? -2.921 6.292 25.282 1.00 14.46 71 GLN A CA 1
ATOM 542 C C . GLN A 1 68 ? -1.716 5.459 25.688 1.00 14.81 71 GLN A C 1
ATOM 543 O O . GLN A 1 68 ? -1.500 4.372 25.162 1.00 15.89 71 GLN A O 1
ATOM 549 N N . THR A 1 69 ? -0.937 5.972 26.631 1.00 12.99 72 THR A N 1
ATOM 550 C CA . THR A 1 69 ? 0.294 5.313 27.037 1.00 12.96 72 THR A CA 1
ATOM 551 C C . THR A 1 69 ? 0.416 4.851 28.488 1.00 13.72 72 THR A C 1
ATOM 552 O O . THR A 1 69 ? 1.486 4.400 28.893 1.00 14.42 72 THR A O 1
ATOM 556 N N . SER A 1 70 ? -0.656 4.936 29.269 1.00 14.37 73 SER A N 1
ATOM 557 C CA . SER A 1 70 ? -0.564 4.551 30.678 1.00 15.67 73 SER A CA 1
ATOM 558 C C . SER A 1 70 ? -0.254 3.082 30.958 1.00 15.85 73 SER A C 1
ATOM 559 O O . SER A 1 70 ? 0.265 2.750 32.026 1.00 18.11 73 SER A O 1
ATOM 562 N N . SER A 1 71 ? -0.556 2.209 30.002 1.00 15.68 74 SER A N 1
ATOM 563 C CA . SER A 1 71 ? -0.295 0.778 30.153 1.00 15.49 74 SER A CA 1
ATOM 564 C C . SER A 1 71 ? -0.429 0.125 28.789 1.00 15.42 74 SER A C 1
ATOM 565 O O . SER A 1 71 ? -0.981 0.722 27.866 1.00 13.90 74 SER A O 1
ATOM 568 N N . ARG A 1 72 ? 0.066 -1.100 28.655 1.00 14.45 75 ARG A N 1
ATOM 569 C CA . ARG A 1 72 ? -0.057 -1.778 27.374 1.00 15.26 75 ARG A CA 1
ATOM 570 C C . ARG A 1 72 ? -1.535 -2.020 27.078 1.00 14.79 75 ARG A C 1
ATOM 571 O O . ARG A 1 72 ? -1.945 -2.033 25.920 1.00 13.56 75 ARG A O 1
ATOM 579 N N . THR A 1 73 ? -2.348 -2.196 28.119 1.00 13.91 76 THR A N 1
ATOM 580 C CA . THR A 1 73 ? -3.770 -2.416 27.899 1.00 14.16 76 THR A CA 1
ATOM 581 C C . THR A 1 73 ? -4.379 -1.169 27.256 1.00 14.00 76 THR A C 1
ATOM 582 O O . THR A 1 73 ? -5.100 -1.257 26.264 1.00 14.06 76 THR A O 1
ATOM 586 N N . ALA A 1 74 ? -4.068 0.000 27.806 1.00 13.60 77 ALA A N 1
ATOM 587 C CA . ALA A 1 74 ? -4.592 1.237 27.245 1.00 13.36 77 ALA A CA 1
ATOM 588 C C . ALA A 1 74 ? -4.043 1.491 25.838 1.00 13.08 77 ALA A C 1
ATOM 589 O O . ALA A 1 74 ? -4.768 1.947 24.955 1.00 13.32 77 ALA A O 1
ATOM 591 N N . ALA A 1 75 ? -2.764 1.186 25.632 1.00 12.90 78 ALA A N 1
ATOM 592 C CA . ALA A 1 75 ? -2.126 1.398 24.334 1.00 11.87 78 ALA A CA 1
ATOM 593 C C . ALA A 1 75 ? -2.706 0.485 23.264 1.00 11.56 78 ALA A C 1
ATOM 594 O O . ALA A 1 75 ? -2.987 0.923 22.147 1.00 11.99 78 ALA A O 1
ATOM 596 N N . ALA A 1 76 ? -2.881 -0.787 23.613 1.00 11.62 79 ALA A N 1
ATOM 597 C CA . ALA A 1 76 ? -3.422 -1.765 22.673 1.00 11.62 79 ALA A CA 1
ATOM 598 C C . ALA A 1 76 ? -4.867 -1.423 22.314 1.00 11.48 79 ALA A C 1
ATOM 599 O O . ALA A 1 76 ? -5.269 -1.531 21.155 1.00 11.52 79 ALA A O 1
ATOM 601 N N . MET A 1 77 ? -5.656 -1.023 23.306 1.00 12.07 80 MET A N 1
ATOM 602 C CA . MET A 1 77 ? -7.033 -0.636 23.042 1.00 12.44 80 MET A CA 1
ATOM 603 C C . MET A 1 77 ? -7.044 0.575 22.111 1.00 12.05 80 MET A C 1
ATOM 604 O O . MET A 1 77 ? -7.819 0.624 21.160 1.00 12.87 80 MET A O 1
ATOM 609 N N . TRP A 1 78 ? -6.185 1.552 22.388 1.00 12.64 81 TRP A N 1
ATOM 610 C CA . TRP A 1 78 ? -6.091 2.733 21.536 1.00 12.29 81 TRP A CA 1
ATOM 611 C C . TRP A 1 78 ? -5.756 2.306 20.102 1.00 12.57 81 TRP A C 1
ATOM 612 O O . TRP A 1 78 ? -6.313 2.836 19.137 1.00 11.95 81 TRP A O 1
ATOM 623 N N . GLY A 1 79 ? -4.840 1.351 19.966 1.00 11.53 82 GLY A N 1
ATOM 624 C CA . GLY A 1 79 ? -4.446 0.884 18.645 1.00 11.54 82 GLY A CA 1
ATOM 625 C C . GLY A 1 79 ? -5.601 0.259 17.890 1.00 11.08 82 GLY A C 1
ATOM 626 O O . GLY A 1 79 ? -5.766 0.469 16.687 1.00 11.64 82 GLY A O 1
ATOM 627 N N . CYS A 1 80 ? -6.408 -0.520 18.599 1.00 11.56 83 CYS A N 1
ATOM 628 C CA . CYS A 1 80 ? -7.555 -1.159 17.979 1.00 12.81 83 CYS A CA 1
ATOM 629 C C . CYS A 1 80 ? -8.558 -0.090 17.549 1.00 12.72 83 CYS A C 1
ATOM 630 O O . CYS A 1 80 ? -9.124 -0.151 16.459 1.00 12.60 83 CYS A O 1
ATOM 633 N N . HIS A 1 81 ? -8.763 0.900 18.410 1.00 13.91 84 HIS A N 1
ATOM 634 C CA . HIS A 1 81 ? -9.698 1.969 18.100 1.00 15.93 84 HIS A CA 1
ATOM 635 C C . HIS A 1 81 ? -9.262 2.795 16.898 1.00 14.49 84 HIS A C 1
ATOM 636 O O . HIS A 1 81 ? -10.072 3.094 16.023 1.00 15.32 84 HIS A O 1
ATOM 643 N N . ILE A 1 82 ? -7.983 3.155 16.835 1.00 14.34 85 ILE A N 1
ATOM 644 C CA . ILE A 1 82 ? -7.536 3.964 15.713 1.00 14.41 85 ILE A CA 1
ATOM 645 C C . ILE A 1 82 ? -7.528 3.166 14.404 1.00 14.15 85 ILE A C 1
ATOM 646 O O . ILE A 1 82 ? -7.815 3.716 13.343 1.00 12.74 85 ILE A O 1
ATOM 651 N N . HIS A 1 83 ? -7.224 1.870 14.469 1.00 11.99 86 HIS A N 1
ATOM 652 C CA . HIS A 1 83 ? -7.245 1.048 13.264 1.00 11.85 86 HIS A CA 1
ATOM 653 C C . HIS A 1 83 ? -8.705 0.974 12.791 1.00 12.58 86 HIS A C 1
ATOM 654 O O . HIS A 1 83 ? -8.973 0.971 11.590 1.00 13.12 86 HIS A O 1
ATOM 661 N N . ASN A 1 84 ? -9.649 0.947 13.731 1.00 12.78 87 ASN A N 1
ATOM 662 C CA . ASN A 1 84 ? -11.059 0.904 13.353 1.00 13.90 87 ASN A CA 1
ATOM 663 C C . ASN A 1 84 ? -11.499 2.218 12.711 1.00 14.53 87 ASN A C 1
ATOM 664 O O . ASN A 1 84 ? -12.423 2.229 11.903 1.00 14.92 87 ASN A O 1
ATOM 669 N N . LYS A 1 85 ? -10.846 3.324 13.065 1.00 14.04 88 LYS A N 1
ATOM 670 C CA . LYS A 1 85 ? -11.190 4.603 12.446 1.00 15.29 88 LYS A CA 1
ATOM 671 C C . LYS A 1 85 ? -10.765 4.541 10.984 1.00 14.40 88 LYS A C 1
ATOM 672 O O . LYS A 1 85 ? -11.435 5.087 10.109 1.00 15.62 88 LYS A O 1
ATOM 678 N N . VAL A 1 86 ? -9.640 3.883 10.715 1.00 14.71 89 VAL A N 1
ATOM 679 C CA . VAL A 1 86 ? -9.186 3.739 9.340 1.00 15.23 89 VAL A CA 1
ATOM 680 C C . VAL A 1 86 ? -10.155 2.796 8.622 1.00 15.50 89 VAL A C 1
ATOM 681 O O . VAL A 1 86 ? -10.528 3.043 7.478 1.00 17.68 89 VAL A O 1
ATOM 685 N N . ASN A 1 87 ? -10.576 1.723 9.292 1.00 14.61 90 ASN A N 1
ATOM 686 C CA . ASN A 1 87 ? -11.527 0.797 8.678 1.00 15.68 90 ASN A CA 1
ATOM 687 C C . ASN A 1 87 ? -12.806 1.544 8.309 1.00 17.48 90 ASN A C 1
ATOM 688 O O . ASN A 1 87 ? -13.332 1.382 7.211 1.00 18.20 90 ASN A O 1
ATOM 693 N N . GLU A 1 88 ? -13.296 2.357 9.241 1.00 17.27 91 GLU A N 1
ATOM 694 C CA . GLU A 1 88 ? -14.515 3.139 9.042 1.00 18.03 91 GLU A CA 1
ATOM 695 C C . GLU A 1 88 ? -14.387 4.040 7.819 1.00 18.80 91 GLU A C 1
ATOM 696 O O . GLU A 1 88 ? -15.299 4.121 6.993 1.00 19.15 91 GLU A O 1
ATOM 702 N N . TYR A 1 89 ? -13.250 4.715 7.708 1.00 19.18 92 TYR A N 1
ATOM 703 C CA . TYR A 1 89 ? -12.998 5.608 6.586 1.00 20.20 92 TYR A CA 1
ATOM 704 C C . TYR A 1 89 ? -12.981 4.848 5.261 1.00 20.72 92 TYR A C 1
ATOM 705 O O . TYR A 1 89 ? -13.473 5.340 4.243 1.00 20.19 92 TYR A O 1
ATOM 714 N N . LEU A 1 90 ? -12.419 3.643 5.280 1.00 19.56 93 LEU A N 1
ATOM 715 C CA . LEU A 1 90 ? -12.321 2.822 4.079 1.00 20.06 93 LEU A CA 1
ATOM 716 C C . LEU A 1 90 ? -13.545 1.934 3.871 1.00 20.71 93 LEU A C 1
ATOM 717 O O . LEU A 1 90 ? -13.557 1.072 2.992 1.00 21.77 93 LEU A O 1
ATOM 722 N N . LYS A 1 91 ? -14.570 2.158 4.687 1.00 21.63 94 LYS A N 1
ATOM 723 C CA . LYS A 1 91 ? -15.819 1.405 4.613 1.00 22.52 94 LYS A CA 1
ATOM 724 C C . LYS A 1 91 ? -15.642 -0.093 4.851 1.00 22.32 94 LYS A C 1
ATOM 725 O O . LYS A 1 91 ? -16.369 -0.912 4.287 1.00 23.82 94 LYS A O 1
ATOM 731 N N . LYS A 1 92 ? -14.674 -0.439 5.696 1.00 20.39 95 LYS A N 1
ATOM 732 C CA . LYS A 1 92 ? -14.388 -1.831 6.046 1.00 19.02 95 LYS A CA 1
ATOM 733 C C . LYS A 1 92 ? -15.090 -2.178 7.353 1.00 17.59 95 LYS A C 1
ATOM 734 O O . LYS A 1 92 ? -15.519 -1.288 8.088 1.00 19.33 95 LYS A O 1
ATOM 740 N N . ASP A 1 93 ? -15.194 -3.468 7.649 1.00 17.01 96 ASP A N 1
ATOM 741 C CA . ASP A 1 93 ? -15.838 -3.900 8.881 1.00 17.50 96 ASP A CA 1
ATOM 742 C C . ASP A 1 93 ? -15.076 -3.453 10.122 1.00 16.70 96 ASP A C 1
ATOM 743 O O . ASP A 1 93 ? -13.864 -3.224 10.083 1.00 17.07 96 ASP A O 1
ATOM 748 N N . ILE A 1 94 ? -15.809 -3.319 11.221 1.00 15.23 97 ILE A N 1
ATOM 749 C CA . ILE A 1 94 ? -15.244 -2.905 12.492 1.00 15.86 97 ILE A CA 1
ATOM 750 C C . ILE A 1 94 ? -14.839 -4.137 13.299 1.00 15.14 97 ILE A C 1
ATOM 751 O O . ILE A 1 94 ? -15.634 -5.048 13.523 1.00 18.06 97 ILE A O 1
ATOM 756 N N . TYR A 1 95 ? -13.585 -4.144 13.727 1.00 14.58 98 TYR A N 1
ATOM 757 C CA . TYR A 1 95 ? -12.993 -5.238 14.486 1.00 13.75 98 TYR A CA 1
ATOM 758 C C . TYR A 1 95 ? -13.341 -5.138 15.976 1.00 15.97 98 TYR A C 1
ATOM 759 O O . TYR A 1 95 ? -13.301 -4.055 16.560 1.00 16.79 98 TYR A O 1
ATOM 768 N N . ASP A 1 96 ? -13.687 -6.270 16.587 1.00 16.07 99 ASP A N 1
ATOM 769 C CA . ASP A 1 96 ? -14.016 -6.314 18.014 1.00 17.24 99 ASP A CA 1
ATOM 770 C C . ASP A 1 96 ? -12.692 -6.200 18.785 1.00 16.41 99 ASP A C 1
ATOM 771 O O . ASP A 1 96 ? -11.773 -6.981 18.553 1.00 17.72 99 ASP A O 1
ATOM 776 N N . CYS A 1 97 ? -12.604 -5.236 19.698 1.00 15.99 100 CYS A N 1
ATOM 777 C CA . CYS A 1 97 ? -11.382 -5.003 20.470 1.00 14.84 100 CYS A CA 1
ATOM 778 C C . CYS A 1 97 ? -11.287 -5.730 21.813 1.00 14.02 100 CYS A C 1
ATOM 779 O O . CYS A 1 97 ? -10.310 -5.566 22.539 1.00 14.79 100 CYS A O 1
ATOM 782 N N . ALA A 1 98 ? -12.288 -6.542 22.134 1.00 15.24 101 ALA A N 1
ATOM 783 C CA . ALA A 1 98 ? -12.324 -7.245 23.413 1.00 16.95 101 ALA A CA 1
ATOM 784 C C . ALA A 1 98 ? -11.100 -8.081 23.778 1.00 16.75 101 ALA A C 1
ATOM 785 O O . ALA A 1 98 ? -10.724 -8.162 24.952 1.00 20.49 101 ALA A O 1
ATOM 787 N N . THR A 1 99 ? -10.473 -8.700 22.786 1.00 15.57 102 THR A N 1
ATOM 788 C CA . THR A 1 99 ? -9.319 -9.552 23.042 1.00 14.96 102 THR A CA 1
ATOM 789 C C . THR A 1 99 ? -8.063 -9.049 22.338 1.00 14.60 102 THR A C 1
ATOM 790 O O . THR A 1 99 ? -7.207 -9.839 21.941 1.00 13.53 102 THR A O 1
ATOM 794 N N . ILE A 1 100 ? -7.944 -7.731 22.220 1.00 13.68 103 ILE A N 1
ATOM 795 C CA . ILE A 1 100 ? -6.822 -7.121 21.511 1.00 13.19 103 ILE A CA 1
ATOM 796 C C . ILE A 1 100 ? -5.408 -7.521 21.954 1.00 13.47 103 ILE A C 1
ATOM 797 O O . ILE A 1 100 ? -4.504 -7.621 21.120 1.00 13.20 103 ILE A O 1
ATOM 802 N N . LEU A 1 101 ? -5.202 -7.754 23.248 1.00 13.92 104 LEU A N 1
ATOM 803 C CA . LEU A 1 101 ? -3.877 -8.152 23.718 1.00 13.79 104 LEU A CA 1
ATOM 804 C C . LEU A 1 101 ? -3.545 -9.590 23.313 1.00 13.87 104 LEU A C 1
ATOM 805 O O . LEU A 1 101 ? -2.461 -9.866 22.791 1.00 14.24 104 LEU A O 1
ATOM 810 N N . GLU A 1 102 ? -4.482 -10.504 23.549 1.00 14.07 105 GLU A N 1
ATOM 811 C CA . GLU A 1 102 ? -4.276 -11.903 23.209 1.00 13.98 105 GLU A CA 1
ATOM 812 C C . GLU A 1 102 ? -4.168 -12.085 21.700 1.00 13.63 105 GLU A C 1
ATOM 813 O O . GLU A 1 102 ? -3.421 -12.937 21.226 1.00 14.42 105 GLU A O 1
ATOM 819 N N . ASP A 1 103 ? -4.907 -11.271 20.947 1.00 12.83 106 ASP A N 1
ATOM 820 C CA . ASP A 1 103 ? -4.876 -11.357 19.487 1.00 13.93 106 ASP A CA 1
ATOM 821 C C . ASP A 1 103 ? -3.466 -11.164 18.941 1.00 14.16 106 ASP A C 1
ATOM 822 O O . ASP A 1 103 ? -3.101 -11.750 17.923 1.00 15.46 106 ASP A O 1
ATOM 827 N N . TYR A 1 104 ? -2.677 -10.331 19.614 1.00 12.65 107 TYR A N 1
ATOM 828 C CA . TYR A 1 104 ? -1.336 -10.027 19.139 1.00 13.48 107 TYR A CA 1
ATOM 829 C C . TYR A 1 104 ? -0.184 -10.386 20.065 1.00 18.18 107 TYR A C 1
ATOM 830 O O . TYR A 1 104 ? 0.813 -9.667 20.133 1.00 18.76 107 TYR A O 1
ATOM 839 N N . ASP A 1 105 ? -0.317 -11.501 20.772 1.00 22.57 108 ASP A N 1
ATOM 840 C CA . ASP A 1 105 ? 0.747 -11.950 21.662 1.00 27.55 108 ASP A CA 1
ATOM 841 C C . ASP A 1 105 ? 2.030 -11.951 20.827 1.00 29.38 108 ASP A C 1
ATOM 842 O O . ASP A 1 105 ? 2.002 -12.273 19.640 1.00 30.85 108 ASP A O 1
ATOM 847 N N . CYS A 1 106 ? 3.148 -11.580 21.440 1.00 31.96 109 CYS A N 1
ATOM 848 C CA . CYS A 1 106 ? 4.421 -11.520 20.725 1.00 33.88 109 CYS A CA 1
ATOM 849 C C . CYS A 1 106 ? 5.005 -12.894 20.426 1.00 35.05 109 CYS A C 1
ATOM 850 O O . CYS A 1 106 ? 5.957 -13.010 19.650 1.00 34.74 109 CYS A O 1
ATOM 853 N N . GLY A 1 107 ? 4.435 -13.930 21.031 1.00 35.69 110 GLY A N 1
ATOM 854 C CA . GLY A 1 107 ? 4.956 -15.267 20.822 1.00 36.55 110 GLY A CA 1
ATOM 855 C C . GLY A 1 107 ? 6.389 -15.247 21.311 1.00 37.31 110 GLY A C 1
ATOM 856 O O . GLY A 1 107 ? 7.249 -15.980 20.817 1.00 37.60 110 GLY A O 1
ATOM 857 N N . CYS A 1 108 ? 6.636 -14.385 22.294 1.00 37.26 111 CYS A N 1
ATOM 858 C CA . CYS A 1 108 ? 7.962 -14.216 22.869 1.00 37.85 111 CYS A CA 1
ATOM 859 C C . CYS A 1 108 ? 7.907 -14.245 24.394 1.00 37.69 111 CYS A C 1
ATOM 860 O O . CYS A 1 108 ? 6.788 -14.339 24.940 1.00 37.25 111 CYS A O 1
ATOM 863 N N . ASP B 1 5 ? 7.565 -19.488 18.599 1.00 42.61 8 ASP B N 1
ATOM 864 C CA . ASP B 1 5 ? 8.498 -19.472 17.437 1.00 41.42 8 ASP B CA 1
ATOM 865 C C . ASP B 1 5 ? 7.743 -19.132 16.157 1.00 40.23 8 ASP B C 1
ATOM 866 O O . ASP B 1 5 ? 8.249 -18.408 15.298 1.00 39.91 8 ASP B O 1
ATOM 871 N N . LYS B 1 6 ? 6.528 -19.657 16.038 1.00 38.53 9 LYS B N 1
ATOM 872 C CA . LYS B 1 6 ? 5.690 -19.411 14.870 1.00 37.02 9 LYS B CA 1
ATOM 873 C C . LYS B 1 6 ? 5.267 -17.945 14.822 1.00 35.48 9 LYS B C 1
ATOM 874 O O . LYS B 1 6 ? 5.435 -17.273 13.804 1.00 34.79 9 LYS B O 1
ATOM 880 N N . VAL B 1 7 ? 4.720 -17.456 15.930 1.00 34.19 10 VAL B N 1
ATOM 881 C CA . VAL B 1 7 ? 4.269 -16.071 16.021 1.00 32.68 10 VAL B CA 1
ATOM 882 C C . VAL B 1 7 ? 5.441 -15.105 15.894 1.00 31.53 10 VAL B C 1
ATOM 883 O O . VAL B 1 7 ? 5.351 -14.089 15.205 1.00 29.77 10 VAL B O 1
ATOM 887 N N . LYS B 1 8 ? 6.537 -15.432 16.568 1.00 30.15 11 LYS B N 1
ATOM 888 C CA . LYS B 1 8 ? 7.742 -14.614 16.543 1.00 29.23 11 LYS B CA 1
ATOM 889 C C . LYS B 1 8 ? 8.213 -14.391 15.108 1.00 27.16 11 LYS B C 1
ATOM 890 O O . LYS B 1 8 ? 8.587 -13.279 14.728 1.00 27.39 11 LYS B O 1
ATOM 896 N N . LYS B 1 9 ? 8.193 -15.456 14.316 1.00 24.53 12 LYS B N 1
ATOM 897 C CA . LYS B 1 9 ? 8.617 -15.377 12.926 1.00 22.89 12 LYS B CA 1
ATOM 898 C C . LYS B 1 9 ? 7.637 -14.582 12.068 1.00 20.78 12 LYS B C 1
ATOM 899 O O . LYS B 1 9 ? 8.050 -13.840 11.181 1.00 19.45 12 LYS B O 1
ATOM 905 N N . GLU B 1 10 ? 6.341 -14.739 12.330 1.00 19.66 13 GLU B N 1
ATOM 906 C CA . GLU B 1 10 ? 5.325 -14.019 11.566 1.00 19.87 13 GLU B CA 1
ATOM 907 C C . GLU B 1 10 ? 5.423 -12.522 11.849 1.00 17.46 13 GLU B C 1
ATOM 908 O O . GLU B 1 10 ? 5.296 -11.697 10.943 1.00 17.76 13 GLU B O 1
ATOM 914 N N . VAL B 1 11 ? 5.646 -12.173 13.110 1.00 16.23 14 VAL B N 1
ATOM 915 C CA . VAL B 1 11 ? 5.781 -10.769 13.479 1.00 16.46 14 VAL B CA 1
ATOM 916 C C . VAL B 1 11 ? 7.037 -10.220 12.810 1.00 15.52 14 VAL B C 1
ATOM 917 O O . VAL B 1 11 ? 7.052 -9.089 12.319 1.00 14.73 14 VAL B O 1
ATOM 921 N N . GLY B 1 12 ? 8.082 -11.040 12.775 1.00 15.92 15 GLY B N 1
ATOM 922 C CA . GLY B 1 12 ? 9.328 -10.621 12.163 1.00 14.85 15 GLY B CA 1
ATOM 923 C C . GLY B 1 12 ? 9.185 -10.3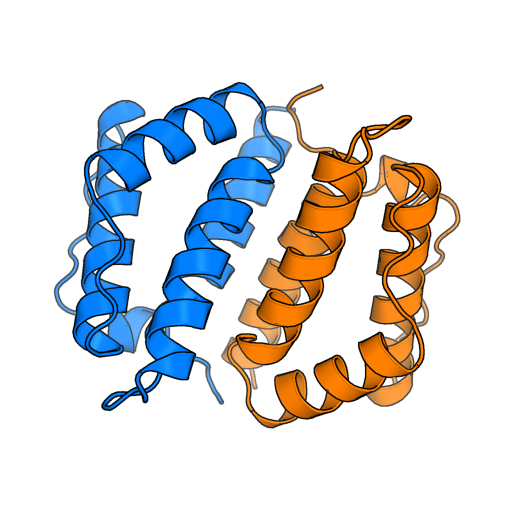21 10.684 1.00 14.29 15 GLY B C 1
ATOM 924 O O . GLY B 1 12 ? 9.639 -9.277 10.217 1.00 14.68 15 GLY B O 1
ATOM 925 N N . ARG B 1 13 ? 8.556 -11.229 9.942 1.00 15.57 16 ARG B N 1
ATOM 926 C CA . ARG B 1 13 ? 8.373 -11.030 8.510 1.00 15.07 16 ARG B CA 1
ATOM 927 C C . ARG B 1 13 ? 7.568 -9.766 8.229 1.00 14.76 16 ARG B C 1
ATOM 928 O O . ARG B 1 13 ? 7.921 -8.979 7.352 1.00 15.48 16 ARG B O 1
ATOM 936 N N . ALA B 1 14 ? 6.482 -9.575 8.970 1.00 14.82 17 ALA B N 1
ATOM 937 C CA . ALA B 1 14 ? 5.646 -8.396 8.770 1.00 14.68 17 ALA B CA 1
ATOM 938 C C . ALA B 1 14 ? 6.429 -7.116 9.054 1.00 14.25 17 ALA B C 1
ATOM 939 O O . ALA B 1 14 ? 6.341 -6.136 8.309 1.00 14.03 17 ALA B O 1
ATOM 941 N N . SER B 1 15 ? 7.198 -7.135 10.134 1.00 14.25 18 SER B N 1
ATOM 942 C CA . SER B 1 15 ? 7.982 -5.973 10.523 1.00 14.75 18 SER B CA 1
ATOM 943 C C . SER B 1 15 ? 9.031 -5.589 9.483 1.00 14.27 18 SER B C 1
ATOM 944 O O . SER B 1 15 ? 9.197 -4.408 9.180 1.00 13.10 18 SER B O 1
ATOM 947 N N . TRP B 1 16 ? 9.735 -6.573 8.926 1.00 13.18 19 TRP B N 1
ATOM 948 C CA . TRP B 1 16 ? 10.738 -6.269 7.910 1.00 13.17 19 TRP B CA 1
ATOM 949 C C . TRP B 1 16 ? 10.083 -5.691 6.660 1.00 13.07 19 TRP B C 1
ATOM 950 O O . TRP B 1 16 ? 10.608 -4.760 6.053 1.00 12.94 19 TRP B O 1
ATOM 961 N N . LYS B 1 17 ? 8.938 -6.251 6.272 1.00 13.24 20 LYS B N 1
ATOM 962 C CA . LYS B 1 17 ? 8.226 -5.770 5.094 1.00 14.22 20 LYS B CA 1
ATOM 963 C C . LYS B 1 17 ? 7.903 -4.287 5.270 1.00 14.32 20 LYS B C 1
ATOM 964 O O . LYS B 1 17 ? 8.114 -3.483 4.367 1.00 14.23 20 LYS B O 1
ATOM 970 N N . TYR B 1 18 ? 7.387 -3.934 6.442 1.00 13.11 21 TYR B N 1
ATOM 971 C CA . TYR B 1 18 ? 7.057 -2.548 6.763 1.00 14.24 21 TYR B CA 1
ATOM 972 C C . TYR B 1 18 ? 8.331 -1.692 6.762 1.00 13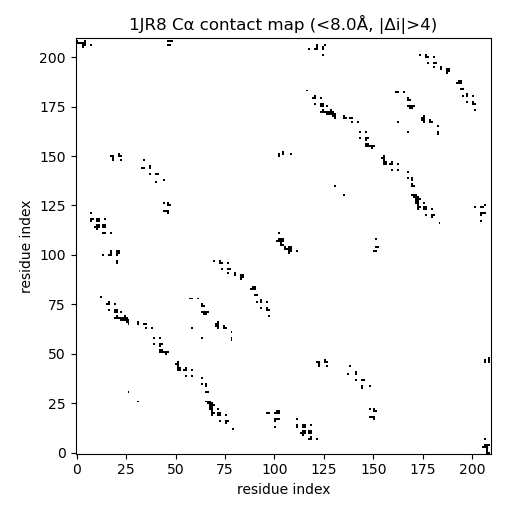.83 21 TYR B C 1
ATOM 973 O O . TYR B 1 18 ? 8.391 -0.635 6.134 1.00 13.45 21 TYR B O 1
ATOM 982 N N . PHE B 1 19 ? 9.344 -2.178 7.469 1.00 12.56 22 PHE B N 1
ATOM 983 C CA . PHE B 1 19 ? 10.642 -1.525 7.610 1.00 12.86 22 PHE B CA 1
ATOM 984 C C . PHE B 1 19 ? 11.283 -1.138 6.272 1.00 12.71 22 PHE B C 1
ATOM 985 O O . PHE B 1 19 ? 11.618 0.030 6.040 1.00 12.58 22 PHE B O 1
ATOM 993 N N . HIS B 1 20 ? 11.439 -2.115 5.386 1.00 12.72 23 HIS B N 1
ATOM 994 C CA . HIS B 1 20 ? 12.065 -1.855 4.098 1.00 12.63 23 HIS B CA 1
ATOM 995 C C . HIS B 1 20 ? 11.234 -0.946 3.204 1.00 12.82 23 HIS B C 1
ATOM 996 O O . HIS B 1 20 ? 11.782 -0.151 2.440 1.00 14.62 23 HIS B O 1
ATOM 1003 N N . THR B 1 21 ? 9.912 -1.048 3.303 1.00 12.75 24 THR B N 1
ATOM 1004 C CA . THR B 1 21 ? 9.047 -0.198 2.494 1.00 13.36 24 THR B CA 1
ATOM 1005 C C . THR B 1 21 ? 9.139 1.250 2.977 1.00 13.88 24 THR B C 1
ATOM 1006 O O . THR B 1 21 ? 9.147 2.190 2.177 1.00 14.98 24 THR B O 1
ATOM 1010 N N . LEU B 1 22 ? 9.204 1.430 4.291 1.00 13.37 25 LEU B N 1
ATOM 1011 C CA . LEU B 1 22 ? 9.310 2.759 4.871 1.00 13.32 25 LEU B CA 1
ATOM 1012 C C . LEU B 1 22 ? 10.591 3.444 4.391 1.00 13.33 25 LEU B C 1
ATOM 1013 O O . LEU B 1 22 ? 10.565 4.595 3.961 1.00 15.01 25 LEU B O 1
ATOM 1018 N N . LEU B 1 23 ? 11.707 2.726 4.439 1.00 13.42 26 LEU B N 1
ATOM 1019 C CA . LEU B 1 23 ? 12.979 3.296 4.015 1.00 14.11 26 LEU B CA 1
ATOM 1020 C C . LEU B 1 23 ? 12.981 3.621 2.521 1.00 15.80 26 LEU B C 1
ATOM 1021 O O . LEU B 1 23 ? 13.554 4.624 2.097 1.00 16.45 26 LEU B O 1
ATOM 1026 N N . ALA B 1 24 ? 12.320 2.783 1.730 1.00 15.12 27 ALA B N 1
ATOM 1027 C CA . ALA B 1 24 ? 12.265 2.990 0.288 1.00 16.88 27 ALA B CA 1
ATOM 1028 C C . ALA B 1 24 ? 11.446 4.212 -0.118 1.00 17.26 27 ALA B C 1
ATOM 1029 O O . ALA B 1 24 ? 11.567 4.686 -1.249 1.00 18.56 27 ALA B O 1
ATOM 1031 N N . ARG B 1 25 ? 10.611 4.722 0.787 1.00 17.29 28 ARG B N 1
ATOM 1032 C CA . ARG B 1 25 ? 9.804 5.902 0.469 1.00 17.68 28 ARG B CA 1
ATOM 1033 C C . ARG B 1 25 ? 10.335 7.184 1.101 1.00 18.95 28 ARG B C 1
ATOM 1034 O O . ARG B 1 25 ? 9.731 8.250 0.972 1.00 19.84 28 ARG B O 1
ATOM 1042 N N . PHE B 1 26 ? 11.465 7.076 1.791 1.00 18.32 29 PHE B N 1
ATOM 1043 C CA . PHE B 1 26 ? 12.105 8.234 2.411 1.00 18.59 29 PHE B CA 1
ATOM 1044 C C . PHE B 1 26 ? 12.517 9.111 1.217 1.00 18.76 29 PHE B C 1
ATOM 1045 O O . PHE B 1 26 ? 12.779 8.590 0.140 1.00 20.52 29 PHE B O 1
ATOM 1053 N N . PRO B 1 27 ? 12.586 10.444 1.387 1.00 19.58 30 PRO B N 1
ATOM 1054 C CA . PRO B 1 27 ? 12.965 11.307 0.259 1.00 20.15 30 PRO B CA 1
ATOM 1055 C C . PRO B 1 27 ? 14.365 11.055 -0.281 1.00 21.38 30 PRO B C 1
ATOM 1056 O O . PRO B 1 27 ? 15.251 10.614 0.453 1.00 20.16 30 PRO B O 1
ATOM 1060 N N . ASP B 1 28 ? 14.561 11.338 -1.568 1.00 23.39 31 ASP B N 1
ATOM 1061 C CA . ASP B 1 28 ? 15.871 11.184 -2.188 1.00 24.97 31 ASP B CA 1
ATOM 1062 C C . ASP B 1 28 ? 16.757 12.300 -1.649 1.00 24.81 31 ASP B C 1
ATOM 1063 O O . ASP B 1 28 ? 17.964 12.130 -1.478 1.00 25.90 31 ASP B O 1
ATOM 1068 N N . GLU B 1 29 ? 16.143 13.449 -1.389 1.00 25.99 32 GLU B N 1
ATOM 1069 C CA . GLU B 1 29 ? 16.862 14.598 -0.854 1.00 26.16 32 GLU B CA 1
ATOM 1070 C C . GLU B 1 29 ? 16.079 15.159 0.327 1.00 24.98 32 GLU B C 1
ATOM 1071 O O . GLU B 1 29 ? 15.334 16.131 0.198 1.00 24.71 32 GLU B O 1
ATOM 1077 N N . PRO B 1 30 ? 16.241 14.533 1.501 1.00 23.23 33 PRO B N 1
ATOM 1078 C CA . PRO B 1 30 ? 15.566 14.928 2.737 1.00 23.37 33 PRO B CA 1
ATOM 1079 C C . PRO B 1 30 ? 16.070 16.238 3.325 1.00 23.71 33 PRO B C 1
ATOM 1080 O O . PRO B 1 30 ? 17.215 16.629 3.113 1.00 23.30 33 PRO B O 1
ATOM 1084 N N . THR B 1 31 ? 15.200 16.914 4.064 1.00 23.55 34 THR B N 1
ATOM 1085 C CA . THR B 1 31 ? 15.5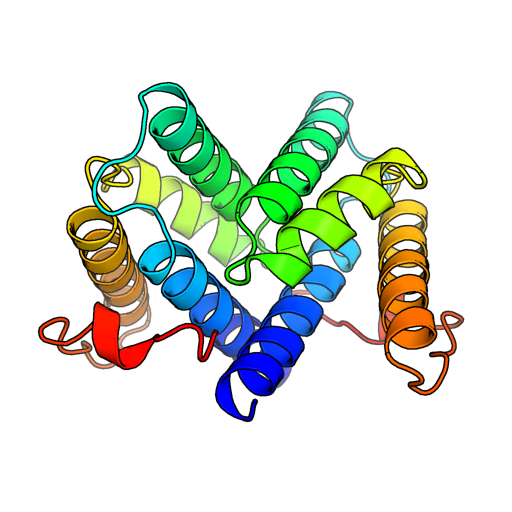67 18.163 4.714 1.00 24.17 34 THR B CA 1
ATOM 1086 C C . THR B 1 31 ? 16.266 17.770 6.009 1.00 23.78 34 THR B C 1
ATOM 1087 O O . THR B 1 31 ? 16.220 16.609 6.414 1.00 22.92 34 THR B O 1
ATOM 1091 N N . PRO B 1 32 ? 16.928 18.726 6.675 1.00 23.42 35 PRO B N 1
ATOM 1092 C CA . PRO B 1 32 ? 17.603 18.373 7.925 1.00 23.09 35 PRO B CA 1
ATOM 1093 C C . PRO B 1 32 ? 16.635 17.795 8.957 1.00 23.41 35 PRO B C 1
ATOM 1094 O O . PRO B 1 32 ? 16.981 16.871 9.692 1.00 22.57 35 PRO B O 1
ATOM 1098 N N . GLU B 1 33 ? 15.419 18.331 9.005 1.00 24.13 36 GLU B N 1
ATOM 1099 C CA . GLU B 1 33 ? 14.436 17.844 9.964 1.00 24.05 36 GLU B CA 1
ATOM 1100 C C . GLU B 1 33 ? 13.969 16.431 9.626 1.00 23.28 36 GLU B C 1
ATOM 1101 O O . GLU B 1 33 ? 13.721 15.626 10.524 1.00 23.31 36 GLU B O 1
ATOM 1107 N N . GLU B 1 34 ? 13.852 16.125 8.339 1.00 20.92 37 GLU B N 1
ATOM 1108 C CA . GLU B 1 34 ? 13.426 14.792 7.935 1.00 20.34 37 GLU B CA 1
ATOM 1109 C C . GLU B 1 34 ? 14.510 13.783 8.297 1.00 19.86 37 GLU B C 1
ATOM 1110 O O . GLU B 1 34 ? 14.211 12.659 8.703 1.00 18.44 37 GLU B O 1
ATOM 1116 N N . ARG B 1 35 ? 15.772 14.179 8.154 1.00 18.20 38 ARG B N 1
ATOM 1117 C CA . ARG B 1 35 ? 16.871 13.287 8.500 1.00 18.03 38 ARG B CA 1
ATOM 1118 C C . ARG B 1 35 ? 16.827 12.988 9.994 1.00 17.66 38 ARG B C 1
ATOM 1119 O O . ARG B 1 35 ? 16.995 11.841 10.410 1.00 17.83 38 ARG B O 1
ATOM 1127 N N . GLU B 1 36 ? 16.592 14.022 10.797 1.00 18.80 39 GLU B N 1
ATOM 1128 C CA . GLU B 1 36 ? 16.526 13.861 12.242 1.00 19.82 39 GLU B CA 1
ATOM 1129 C C . GLU B 1 36 ? 15.345 12.978 12.633 1.00 18.23 39 GLU B C 1
ATOM 1130 O O . GLU B 1 36 ? 15.455 12.161 13.546 1.00 17.64 39 GLU B O 1
ATOM 1136 N N . LYS B 1 37 ? 14.221 13.138 11.942 1.00 17.34 40 LYS B N 1
ATOM 1137 C CA . LYS B 1 37 ? 13.049 12.322 12.246 1.00 16.00 40 LYS B CA 1
ATOM 1138 C C . LYS B 1 37 ? 13.339 10.843 11.994 1.00 15.88 40 LYS B C 1
ATOM 1139 O O . LYS B 1 37 ? 12.969 9.989 12.798 1.00 15.41 40 LYS B O 1
ATOM 1145 N N . LEU B 1 38 ? 14.002 10.530 10.885 1.00 14.72 41 LEU B N 1
ATOM 1146 C CA . LEU B 1 38 ? 14.314 9.133 10.596 1.00 13.72 41 LEU B CA 1
ATOM 1147 C C . LEU B 1 38 ? 15.289 8.592 11.636 1.00 13.84 41 LEU B C 1
ATOM 1148 O O . LEU B 1 38 ? 15.159 7.457 12.088 1.00 14.09 41 LEU B O 1
ATOM 1153 N N . HIS B 1 39 ? 16.267 9.409 12.018 1.00 15.11 42 HIS B N 1
ATOM 1154 C CA . HIS B 1 39 ? 17.240 8.997 13.024 1.00 14.99 42 HIS B CA 1
ATOM 1155 C C . HIS B 1 39 ? 16.541 8.664 14.343 1.00 15.41 42 HIS B C 1
ATOM 1156 O O . HIS B 1 39 ? 16.765 7.603 14.927 1.00 16.02 42 HIS B O 1
ATOM 1163 N N . THR B 1 40 ? 15.693 9.578 14.808 1.00 15.64 43 THR B N 1
ATOM 1164 C CA . THR B 1 40 ? 14.971 9.373 16.056 1.00 14.60 43 THR B CA 1
ATOM 1165 C C . THR B 1 40 ? 14.044 8.165 15.942 1.00 13.54 43 THR B C 1
ATOM 1166 O O . THR B 1 40 ? 13.951 7.351 16.866 1.00 12.88 43 THR B O 1
ATOM 1170 N N . PHE B 1 41 ? 13.362 8.049 14.807 1.00 13.76 44 PHE B N 1
ATOM 1171 C CA . PHE B 1 41 ? 12.450 6.930 14.586 1.00 13.17 44 PHE B CA 1
ATOM 1172 C C . PHE B 1 41 ? 13.140 5.574 14.713 1.00 12.55 44 PHE B C 1
ATOM 1173 O O . PHE B 1 41 ? 12.635 4.678 15.384 1.00 13.09 44 PHE B O 1
ATOM 1181 N N . ILE B 1 42 ? 14.290 5.419 14.064 1.00 12.65 45 ILE B N 1
ATOM 1182 C CA . ILE B 1 42 ? 15.013 4.154 14.119 1.00 13.06 45 ILE B CA 1
ATOM 1183 C C . ILE B 1 42 ? 15.440 3.790 15.538 1.00 13.64 45 ILE B C 1
ATOM 1184 O O . ILE B 1 42 ? 15.388 2.626 15.929 1.00 14.97 45 ILE B O 1
ATOM 1189 N N . GLY B 1 43 ? 15.852 4.785 16.315 1.00 13.62 46 GLY B N 1
ATOM 1190 C CA . GLY B 1 43 ? 16.247 4.505 17.683 1.00 15.43 46 GLY B CA 1
ATOM 1191 C C . GLY B 1 43 ? 15.074 3.958 18.482 1.00 14.73 46 GLY B C 1
ATOM 1192 O O . GLY B 1 43 ? 15.216 2.995 19.240 1.00 16.07 46 GLY B O 1
ATOM 1193 N N . LEU B 1 44 ? 13.904 4.568 18.313 1.00 14.46 47 LEU B N 1
ATOM 1194 C CA . LEU B 1 44 ? 12.716 4.124 19.033 1.00 14.43 47 LEU B CA 1
ATOM 1195 C C . LEU B 1 44 ? 12.219 2.792 18.480 1.00 14.47 47 LEU B C 1
ATOM 1196 O O . LEU B 1 44 ? 11.713 1.945 19.220 1.00 15.73 47 LEU B O 1
ATOM 1201 N N . TYR B 1 45 ? 12.368 2.611 17.173 1.00 14.01 48 TYR B N 1
ATOM 1202 C CA . TYR B 1 45 ? 11.965 1.377 16.519 1.00 12.49 48 TYR B CA 1
ATOM 1203 C C . TYR B 1 45 ? 12.711 0.209 17.160 1.00 12.36 48 TYR B C 1
ATOM 1204 O O . TYR B 1 45 ? 12.125 -0.835 17.458 1.00 14.28 48 TYR B O 1
ATOM 1213 N N . ALA B 1 46 ? 14.010 0.392 17.373 1.00 13.04 49 ALA B N 1
ATOM 1214 C CA . ALA B 1 46 ? 14.819 -0.663 17.965 1.00 13.83 49 ALA B CA 1
ATOM 1215 C C . ALA B 1 46 ? 14.441 -0.916 19.421 1.00 13.80 49 ALA B C 1
ATOM 1216 O O . ALA B 1 46 ? 14.322 -2.062 19.846 1.00 14.98 49 ALA B O 1
ATOM 1218 N N . GLU B 1 47 ? 14.243 0.154 20.181 1.00 14.59 50 GLU B N 1
ATOM 1219 C CA . GLU B 1 47 ? 13.892 0.024 21.593 1.00 16.38 50 GLU B CA 1
ATOM 1220 C C . GLU B 1 47 ? 12.520 -0.594 21.840 1.00 16.67 50 GLU B C 1
ATOM 1221 O O . GLU B 1 47 ? 12.328 -1.321 22.815 1.00 16.88 50 GLU B O 1
ATOM 1227 N N . LEU B 1 48 ? 11.569 -0.306 20.956 1.00 15.22 51 LEU B N 1
ATOM 1228 C CA . LEU B 1 48 ? 10.209 -0.802 21.113 1.00 14.32 51 LEU B CA 1
ATOM 1229 C C . LEU B 1 48 ? 9.878 -2.080 20.350 1.00 14.45 51 LEU B C 1
ATOM 1230 O O . LEU B 1 48 ? 8.745 -2.551 20.407 1.00 14.60 51 LEU B O 1
ATOM 1235 N N . TYR B 1 49 ? 10.847 -2.652 19.643 1.00 14.94 52 TYR B N 1
ATOM 1236 C CA . TYR B 1 49 ? 10.553 -3.867 18.898 1.00 15.31 52 TYR B CA 1
ATOM 1237 C C . TYR B 1 49 ? 9.962 -4.905 19.846 1.00 16.48 52 TYR B C 1
ATOM 1238 O O . TYR B 1 49 ? 10.540 -5.195 20.887 1.00 17.07 52 TYR B O 1
ATOM 1247 N N . PRO B 1 50 ? 8.797 -5.479 19.496 1.00 15.38 53 PRO B N 1
ATOM 1248 C CA . PRO B 1 50 ? 8.098 -6.484 20.307 1.00 17.39 53 PRO B CA 1
ATOM 1249 C C . PRO B 1 50 ? 8.752 -7.841 20.541 1.00 20.45 53 PRO B C 1
ATOM 1250 O O . PRO B 1 50 ? 8.135 -8.878 20.308 1.00 22.76 53 PRO B O 1
ATOM 1254 N N . CYS B 1 51 ? 9.997 -7.826 20.996 1.00 22.65 54 CYS B N 1
ATOM 1255 C CA . CYS B 1 51 ? 10.733 -9.046 21.307 1.00 24.88 54 CYS B CA 1
ATOM 1256 C C . CYS B 1 51 ? 11.969 -8.632 22.085 1.00 24.57 54 CYS B C 1
ATOM 1257 O O . CYS B 1 51 ? 12.819 -7.906 21.571 1.00 22.88 54 CYS B O 1
ATOM 1260 N N . GLY B 1 52 ? 12.053 -9.095 23.328 1.00 25.88 55 GLY B N 1
ATOM 1261 C CA . GLY B 1 52 ? 13.164 -8.753 24.199 1.00 26.26 55 GLY B CA 1
ATOM 1262 C C . GLY B 1 52 ? 14.554 -8.957 23.632 1.00 26.82 55 GLY B C 1
ATOM 1263 O O . GLY B 1 52 ? 15.332 -8.006 23.524 1.00 25.73 55 GLY B O 1
ATOM 1264 N N . GLU B 1 53 ? 14.876 -10.198 23.283 1.00 27.23 56 GLU B N 1
ATOM 1265 C CA . GLU B 1 53 ? 16.189 -10.512 22.738 1.00 28.32 56 GLU B CA 1
ATOM 1266 C C . GLU B 1 53 ? 16.412 -9.791 21.412 1.00 26.46 56 GLU B C 1
ATOM 1267 O O . GLU B 1 53 ? 17.522 -9.352 21.115 1.00 26.38 56 GLU B O 1
ATOM 1273 N N . CYS B 1 54 ? 15.353 -9.667 20.619 1.00 24.49 57 CYS B N 1
ATOM 1274 C CA . CYS B 1 54 ? 15.445 -8.995 19.326 1.00 23.24 57 CYS B CA 1
ATOM 1275 C C . CYS B 1 54 ? 15.772 -7.521 19.494 1.00 22.22 57 CYS B C 1
ATOM 1276 O O . CYS B 1 54 ? 16.622 -6.981 18.787 1.00 22.29 57 CYS B O 1
ATOM 1279 N N . SER B 1 55 ? 15.080 -6.872 20.426 1.00 20.91 58 SER B N 1
ATOM 1280 C CA . SER B 1 55 ? 15.287 -5.454 20.688 1.00 20.67 58 SER B CA 1
ATOM 1281 C C . SER B 1 55 ? 16.696 -5.199 21.205 1.00 20.27 58 SER B C 1
ATOM 1282 O O . SER B 1 55 ? 17.377 -4.289 20.738 1.00 21.36 58 SER B O 1
ATOM 1285 N N . TYR B 1 56 ? 17.127 -6.003 22.173 1.00 21.81 59 TYR B N 1
ATOM 1286 C CA . TYR B 1 56 ? 18.464 -5.851 22.738 1.00 23.89 59 TYR B CA 1
ATOM 1287 C C . TYR B 1 56 ? 19.504 -5.908 21.623 1.00 24.33 59 TYR B C 1
ATOM 1288 O O . TYR B 1 56 ? 20.356 -5.027 21.506 1.00 25.04 59 TYR B O 1
ATOM 1297 N N . HIS B 1 57 ? 19.419 -6.949 20.803 1.00 24.61 60 HIS B N 1
ATOM 1298 C CA . HIS B 1 57 ? 20.348 -7.141 19.697 1.00 24.49 60 HIS B CA 1
ATOM 1299 C C . HIS B 1 57 ? 20.290 -6.019 18.669 1.00 22.95 60 HIS B C 1
ATOM 1300 O O . HIS B 1 57 ? 21.326 -5.562 18.185 1.00 22.91 60 HIS B O 1
ATOM 1307 N N . PHE B 1 58 ? 19.084 -5.571 18.334 1.00 22.33 61 PHE B N 1
ATOM 1308 C CA . PHE B 1 58 ? 18.945 -4.516 17.341 1.00 20.55 61 PHE B CA 1
ATOM 1309 C C . PHE B 1 58 ? 19.454 -3.171 17.849 1.00 20.09 61 PHE B C 1
ATOM 1310 O O . PHE B 1 58 ? 20.037 -2.403 17.089 1.00 19.03 61 PHE B O 1
ATOM 1318 N N . VAL B 1 59 ? 19.230 -2.881 19.127 1.00 19.38 62 VAL B N 1
ATOM 1319 C CA . VAL B 1 59 ? 19.717 -1.628 19.696 1.00 20.07 62 VAL B CA 1
ATOM 1320 C C . VAL B 1 59 ? 21.239 -1.606 19.534 1.00 20.31 62 VAL B C 1
ATOM 1321 O O . VAL B 1 59 ? 21.817 -0.598 19.125 1.00 19.96 62 VAL B O 1
ATOM 1325 N N . LYS B 1 60 ? 21.881 -2.732 19.834 1.00 20.88 63 LYS B N 1
ATOM 1326 C CA . LYS B 1 60 ? 23.331 -2.834 19.703 1.00 22.26 63 LYS B CA 1
ATOM 1327 C C . LYS B 1 60 ? 23.753 -2.720 18.240 1.00 20.80 63 LYS B C 1
ATOM 1328 O O . LYS B 1 60 ? 24.786 -2.126 17.926 1.00 21.30 63 LYS B O 1
ATOM 1334 N N . LEU B 1 61 ? 22.954 -3.287 17.341 1.00 19.81 64 LEU B N 1
ATOM 1335 C CA . LEU B 1 61 ? 23.274 -3.225 15.922 1.00 19.36 64 LEU B CA 1
ATOM 1336 C C . LEU B 1 61 ? 23.224 -1.812 15.358 1.00 19.25 64 LEU B C 1
ATOM 1337 O O . LEU B 1 61 ? 24.104 -1.426 14.592 1.00 19.36 64 LEU B O 1
ATOM 1342 N N . ILE B 1 62 ? 22.209 -1.030 15.719 1.00 18.80 65 ILE B N 1
ATOM 1343 C CA . ILE B 1 62 ? 22.138 0.324 15.184 1.00 19.87 65 ILE B CA 1
ATOM 1344 C C . ILE B 1 62 ? 23.218 1.222 15.787 1.00 20.67 65 ILE B C 1
ATOM 1345 O O . ILE B 1 62 ? 23.557 2.257 15.216 1.00 20.44 65 ILE B O 1
ATOM 1350 N N . GLU B 1 63 ? 23.767 0.822 16.932 1.00 22.11 66 GLU B N 1
ATOM 1351 C CA . GLU B 1 63 ? 24.835 1.603 17.551 1.00 23.95 66 GLU B CA 1
ATOM 1352 C C . GLU B 1 63 ? 26.085 1.433 16.693 1.00 22.89 66 GLU B C 1
ATOM 1353 O O . GLU B 1 63 ? 26.838 2.382 16.475 1.00 24.00 66 GLU B O 1
ATOM 1359 N N . LYS B 1 64 ? 26.297 0.213 16.207 1.00 21.92 67 LYS B N 1
ATOM 1360 C CA . LYS B 1 64 ? 27.442 -0.095 15.358 1.00 21.88 67 LYS B CA 1
ATOM 1361 C C . LYS B 1 64 ? 27.201 0.417 13.945 1.00 20.07 67 LYS B C 1
ATOM 1362 O O . LYS B 1 64 ? 28.124 0.885 13.274 1.00 19.28 67 LYS B O 1
ATOM 1368 N N . TYR B 1 65 ? 25.950 0.321 13.499 1.00 17.97 68 TYR B N 1
ATOM 1369 C CA . TYR B 1 65 ? 25.570 0.773 12.166 1.00 18.04 68 TYR B CA 1
ATOM 1370 C C . TYR B 1 65 ? 24.456 1.805 12.219 1.00 18.00 68 TYR B C 1
ATOM 1371 O O . TYR B 1 65 ? 23.285 1.484 12.017 1.00 17.66 68 TYR B O 1
ATOM 1380 N N . PRO B 1 66 ? 24.806 3.066 12.493 1.00 17.68 69 PRO B N 1
ATOM 1381 C CA . PRO B 1 66 ? 23.781 4.112 12.556 1.00 16.92 69 PRO B CA 1
ATOM 1382 C C . PRO B 1 66 ? 23.044 4.256 11.229 1.00 17.68 69 PRO B C 1
ATOM 1383 O O . PRO B 1 66 ? 23.644 4.151 10.158 1.00 18.15 69 PRO B O 1
ATOM 1387 N N . VAL B 1 67 ? 21.738 4.494 11.293 1.00 17.12 70 VAL B N 1
ATOM 1388 C CA . VAL B 1 67 ? 20.970 4.634 10.068 1.00 17.08 70 VAL B CA 1
ATOM 1389 C C . VAL B 1 67 ? 21.528 5.761 9.195 1.00 17.10 70 VAL B C 1
ATOM 1390 O O . VAL B 1 67 ? 21.848 6.847 9.683 1.00 17.48 70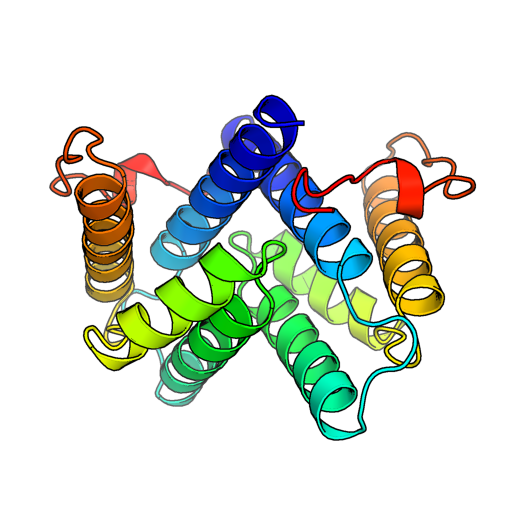 VAL B O 1
ATOM 1394 N N . GLN B 1 68 ? 21.673 5.474 7.905 1.00 16.94 71 GLN B N 1
ATOM 1395 C CA . GLN B 1 68 ? 22.173 6.446 6.937 1.00 17.96 71 GLN B CA 1
ATOM 1396 C C . GLN B 1 68 ? 20.961 7.213 6.438 1.00 17.82 71 GLN B C 1
ATOM 1397 O O . GLN B 1 68 ? 20.170 6.698 5.648 1.00 19.02 71 GLN B O 1
ATOM 1403 N N . THR B 1 69 ? 20.832 8.451 6.900 1.00 17.13 72 THR B N 1
ATOM 1404 C CA . THR B 1 69 ? 19.684 9.284 6.563 1.00 18.10 72 THR B CA 1
ATOM 1405 C C . THR B 1 69 ? 19.868 10.336 5.472 1.00 17.92 72 THR B C 1
ATOM 1406 O O . THR B 1 69 ? 18.954 11.121 5.230 1.00 19.03 72 THR B O 1
ATOM 1410 N N . SER B 1 70 ? 21.021 10.366 4.813 1.00 19.15 73 SER B N 1
ATOM 1411 C CA . SER B 1 70 ? 21.248 11.393 3.797 1.00 20.03 73 SER B CA 1
ATOM 1412 C C . SER B 1 70 ? 20.422 11.263 2.520 1.00 19.88 73 SER B C 1
ATOM 1413 O O . SER B 1 70 ? 20.261 12.241 1.785 1.00 21.98 73 SER B O 1
ATOM 1416 N N . SER B 1 71 ? 19.892 10.072 2.258 1.00 18.58 74 SER B N 1
ATOM 1417 C CA . SER B 1 71 ? 19.082 9.853 1.063 1.00 18.88 74 SER B CA 1
ATOM 1418 C C . SER B 1 71 ? 18.316 8.539 1.110 1.00 19.29 74 SER B C 1
ATOM 1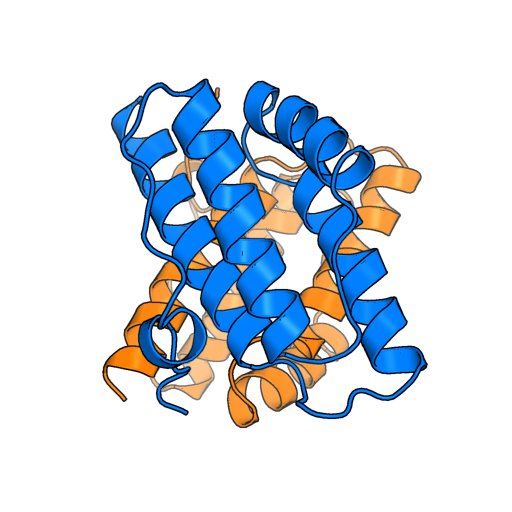419 O O . SER B 1 71 ? 18.648 7.642 1.881 1.00 17.65 74 SER B O 1
ATOM 1422 N N . ARG B 1 72 ? 17.288 8.444 0.273 1.00 18.34 75 ARG B N 1
ATOM 1423 C CA . ARG B 1 72 ? 16.475 7.238 0.166 1.00 18.70 75 ARG B CA 1
ATOM 1424 C C . ARG B 1 72 ? 17.386 6.057 -0.165 1.00 19.03 75 ARG B C 1
ATOM 1425 O O . ARG B 1 72 ? 17.254 4.973 0.399 1.00 17.98 75 ARG B O 1
ATOM 1433 N N . THR B 1 73 ? 18.320 6.280 -1.085 1.00 19.73 76 THR B N 1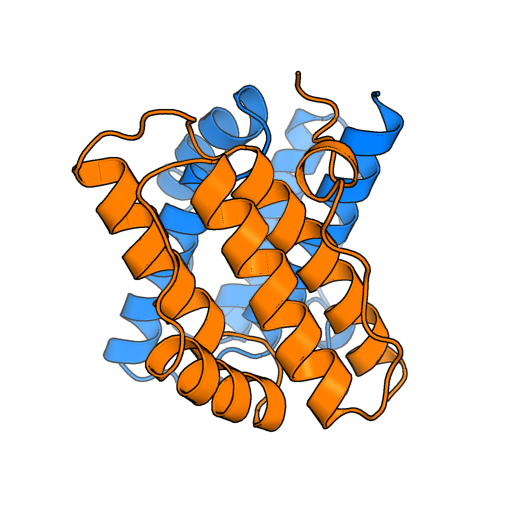
ATOM 1434 C CA . THR B 1 73 ? 19.245 5.234 -1.496 1.00 20.49 76 THR B CA 1
ATOM 1435 C C . THR B 1 73 ? 20.092 4.745 -0.327 1.00 19.05 76 THR B C 1
ATOM 1436 O O . THR B 1 73 ? 20.208 3.540 -0.092 1.00 20.39 76 THR B O 1
ATOM 1440 N N . ALA B 1 74 ? 20.676 5.686 0.406 1.00 18.59 77 ALA B N 1
ATOM 1441 C CA . ALA B 1 74 ? 21.515 5.350 1.551 1.00 16.50 77 ALA B CA 1
ATOM 1442 C C . ALA B 1 74 ? 20.716 4.638 2.639 1.00 16.38 77 ALA B C 1
ATOM 1443 O O . ALA B 1 74 ? 21.179 3.657 3.219 1.00 16.23 77 ALA B O 1
ATOM 1445 N N . ALA B 1 75 ? 19.514 5.137 2.907 1.00 15.08 78 ALA B N 1
ATOM 1446 C CA . ALA B 1 75 ? 18.652 4.553 3.928 1.00 14.43 78 ALA B CA 1
ATOM 1447 C C . ALA B 1 75 ? 18.230 3.126 3.581 1.00 14.64 78 ALA B C 1
ATOM 1448 O O . ALA B 1 75 ? 18.280 2.237 4.430 1.00 14.73 78 ALA B O 1
ATOM 1450 N N . ALA B 1 76 ? 17.812 2.911 2.336 1.00 16.06 79 ALA B N 1
ATOM 1451 C CA . ALA B 1 76 ? 17.386 1.584 1.899 1.00 14.91 79 ALA B CA 1
ATOM 1452 C C . ALA B 1 76 ? 18.555 0.601 1.930 1.00 15.29 79 ALA B C 1
ATOM 1453 O O . ALA B 1 76 ? 18.402 -0.542 2.361 1.00 15.64 79 ALA B O 1
ATOM 1455 N N . MET B 1 77 ? 19.723 1.039 1.469 1.00 15.73 80 MET B N 1
ATOM 1456 C CA . MET B 1 77 ? 20.891 0.166 1.487 1.00 16.98 80 MET B CA 1
ATOM 1457 C C . MET B 1 77 ? 21.248 -0.175 2.930 1.00 15.22 80 MET B C 1
ATOM 1458 O O . MET B 1 77 ? 21.607 -1.312 3.245 1.00 16.43 80 MET B O 1
ATOM 1463 N N . TRP B 1 78 ? 21.139 0.815 3.810 1.00 15.22 81 TRP B N 1
ATOM 1464 C CA . TRP B 1 78 ? 21.419 0.606 5.223 1.00 14.43 81 TRP B CA 1
ATOM 1465 C C . TRP B 1 78 ? 20.466 -0.448 5.793 1.00 14.61 81 TRP B C 1
ATOM 1466 O O . TRP B 1 78 ? 20.873 -1.330 6.546 1.00 14.31 81 TRP B O 1
ATOM 1477 N N . GLY B 1 79 ? 19.190 -0.344 5.428 1.00 14.18 82 GLY B N 1
ATOM 1478 C CA . GLY B 1 79 ? 18.197 -1.287 5.912 1.00 14.57 82 GLY B CA 1
ATOM 1479 C C . GLY B 1 79 ? 18.466 -2.712 5.467 1.00 11.94 82 GLY B C 1
ATOM 1480 O O . GLY B 1 79 ? 18.288 -3.659 6.231 1.00 13.04 82 GLY B O 1
ATOM 1481 N N . CYS B 1 80 ? 18.898 -2.867 4.220 1.00 14.31 83 CYS B N 1
ATOM 1482 C CA . CYS B 1 80 ? 19.189 -4.193 3.696 1.00 14.16 83 CYS B CA 1
ATOM 1483 C C . CYS B 1 80 ? 20.410 -4.769 4.400 1.00 13.69 83 CYS B C 1
ATOM 1484 O O . CYS B 1 80 ? 20.436 -5.942 4.769 1.00 14.89 83 CYS B O 1
ATOM 1487 N N . HIS B 1 81 ? 21.415 -3.928 4.601 1.00 14.99 84 HIS B N 1
ATOM 1488 C CA . HIS B 1 81 ? 22.629 -4.366 5.266 1.00 15.78 84 HIS B CA 1
ATOM 1489 C C . HIS B 1 81 ? 22.371 -4.780 6.715 1.00 14.44 84 HIS B C 1
ATOM 1490 O O . HIS B 1 81 ? 22.867 -5.814 7.169 1.00 14.76 84 HIS B O 1
ATOM 1497 N N . ILE B 1 82 ? 21.583 -3.998 7.446 1.00 15.59 85 ILE B N 1
ATOM 1498 C CA . ILE B 1 82 ? 21.330 -4.355 8.833 1.00 16.12 85 ILE B CA 1
ATOM 1499 C C . ILE B 1 82 ? 20.437 -5.592 8.948 1.00 15.86 85 ILE B C 1
ATOM 1500 O O . ILE B 1 82 ? 20.584 -6.383 9.877 1.00 15.75 85 ILE B O 1
ATOM 1505 N N . HIS B 1 83 ? 19.518 -5.775 8.001 1.00 15.26 86 HIS B N 1
ATOM 1506 C CA . HIS B 1 83 ? 18.667 -6.960 8.024 1.00 15.33 86 HIS B CA 1
ATOM 1507 C C . HIS B 1 83 ? 19.587 -8.163 7.765 1.00 15.21 86 HIS B C 1
ATOM 1508 O O . HIS B 1 83 ? 19.388 -9.232 8.337 1.00 15.36 86 HIS B O 1
ATOM 1515 N N . ASN B 1 84 ? 20.606 -7.983 6.925 1.00 16.15 87 ASN B N 1
ATOM 1516 C CA . ASN B 1 84 ? 21.536 -9.078 6.656 1.00 15.95 87 ASN B CA 1
ATOM 1517 C C . ASN B 1 84 ? 22.398 -9.402 7.869 1.00 16.47 87 ASN B C 1
ATOM 1518 O O . ASN B 1 84 ? 22.876 -10.526 8.009 1.00 17.12 87 ASN B O 1
ATOM 1523 N N . LYS B 1 85 ? 22.609 -8.422 8.743 1.00 17.00 88 LYS B N 1
ATOM 1524 C CA . LYS B 1 85 ? 23.387 -8.679 9.947 1.00 17.62 88 LYS B CA 1
ATOM 1525 C C . LYS B 1 85 ? 22.566 -9.601 10.842 1.00 17.14 88 LYS B C 1
ATOM 1526 O O . LYS B 1 85 ? 23.111 -10.481 11.505 1.00 18.19 88 LYS B O 1
ATOM 1532 N N . VAL B 1 86 ? 21.250 -9.404 10.853 1.00 16.25 89 VAL B N 1
ATOM 1533 C CA . VAL B 1 86 ? 20.377 -10.261 11.644 1.00 16.92 89 VAL B CA 1
ATOM 1534 C C . VAL B 1 86 ? 20.354 -11.644 10.986 1.00 17.20 89 VAL B C 1
ATOM 1535 O O . VAL B 1 86 ? 20.367 -12.662 11.676 1.00 18.81 89 VAL B O 1
ATOM 1539 N N . ASN B 1 87 ? 20.328 -11.679 9.654 1.00 17.77 90 ASN B N 1
ATOM 1540 C CA . ASN B 1 87 ? 20.330 -12.951 8.932 1.00 18.13 90 ASN B CA 1
ATOM 1541 C C . ASN B 1 87 ? 21.589 -13.745 9.279 1.00 19.70 90 ASN B C 1
ATOM 1542 O O . ASN B 1 87 ? 21.524 -14.949 9.522 1.00 20.37 90 ASN B O 1
ATOM 1547 N N . GLU B 1 88 ? 22.731 -13.061 9.287 1.00 19.64 91 GLU B N 1
ATOM 1548 C CA . GLU B 1 88 ? 24.011 -13.688 9.615 1.00 21.77 91 GLU B CA 1
ATOM 1549 C C . GLU B 1 88 ? 23.925 -14.323 10.998 1.00 22.82 91 GLU B C 1
ATOM 1550 O O . GLU B 1 88 ? 24.292 -15.483 11.192 1.00 23.28 91 GLU B O 1
ATOM 1556 N N . TYR B 1 89 ? 23.431 -13.545 11.954 1.00 21.91 92 TYR B N 1
ATOM 1557 C CA . TYR B 1 89 ? 23.289 -13.999 13.328 1.00 23.88 92 TYR B CA 1
ATOM 1558 C C . TYR B 1 89 ? 22.404 -15.237 13.434 1.00 24.03 92 TYR B C 1
ATOM 1559 O O . TYR B 1 89 ? 22.699 -16.156 14.198 1.00 25.40 92 TYR B O 1
ATOM 1568 N N . LEU B 1 90 ? 21.325 -15.265 12.656 1.00 23.11 93 LEU B N 1
ATOM 1569 C CA . LEU B 1 90 ? 20.390 -16.385 12.684 1.00 24.30 93 LEU B CA 1
ATOM 1570 C C . LEU B 1 90 ? 20.724 -17.530 11.731 1.00 25.21 93 LEU B C 1
ATOM 1571 O O . LEU B 1 90 ? 19.919 -18.445 11.553 1.00 25.07 93 LEU B O 1
ATOM 1576 N N . LYS B 1 91 ? 21.904 -17.479 11.121 1.00 26.44 94 LYS B N 1
ATOM 1577 C CA . LYS B 1 91 ? 22.331 -18.528 10.196 1.00 28.96 94 LYS B CA 1
ATOM 1578 C C . LYS B 1 91 ? 21.404 -18.629 8.988 1.00 28.99 94 LYS B C 1
ATOM 1579 O O . LYS B 1 91 ? 21.151 -19.723 8.480 1.00 30.41 94 LYS B O 1
ATOM 1585 N N . LYS B 1 92 ? 20.894 -17.492 8.529 1.00 27.80 95 LYS B N 1
ATOM 1586 C CA . LYS B 1 92 ? 20.001 -17.483 7.379 1.00 27.14 95 LYS B CA 1
ATOM 1587 C C . LYS B 1 92 ? 20.736 -16.999 6.139 1.00 26.38 95 LYS B C 1
ATOM 1588 O O . LYS B 1 92 ? 21.834 -16.453 6.231 1.00 26.60 95 LYS B O 1
ATOM 1594 N N . ASP B 1 93 ? 20.127 -17.213 4.979 1.00 25.81 96 ASP B N 1
ATOM 1595 C CA . ASP B 1 93 ? 20.721 -16.795 3.719 1.00 25.27 96 ASP B CA 1
ATOM 1596 C C . ASP B 1 93 ? 20.984 -15.297 3.714 1.00 24.29 96 ASP B C 1
ATOM 1597 O O . ASP B 1 93 ? 20.259 -14.523 4.344 1.00 23.36 96 ASP B O 1
ATOM 1602 N N . ILE B 1 94 ? 22.034 -14.894 3.010 1.00 22.48 97 ILE B N 1
ATOM 1603 C CA . ILE B 1 94 ? 22.376 -13.486 2.907 1.00 22.28 97 ILE B CA 1
ATOM 1604 C C . ILE B 1 94 ? 21.688 -12.936 1.659 1.00 21.65 97 ILE B C 1
ATOM 1605 O O . ILE B 1 94 ? 21.934 -13.392 0.543 1.00 24.51 97 ILE B O 1
ATOM 1610 N N . TYR B 1 95 ? 20.814 -11.958 1.870 1.00 18.76 98 TYR B N 1
ATOM 1611 C CA . TYR B 1 95 ? 20.032 -11.332 0.809 1.00 18.56 98 TYR B CA 1
ATOM 1612 C C . TYR B 1 95 ? 20.868 -10.443 -0.104 1.00 17.89 98 TYR B C 1
ATOM 1613 O O . TYR B 1 95 ? 21.743 -9.714 0.356 1.00 18.52 98 TYR B O 1
ATOM 1622 N N . ASP B 1 96 ? 20.590 -10.507 -1.403 1.00 18.43 99 ASP B N 1
ATOM 1623 C CA . ASP B 1 96 ? 21.297 -9.688 -2.382 1.00 18.13 99 ASP B CA 1
ATOM 1624 C C . ASP B 1 96 ? 20.662 -8.294 -2.372 1.00 19.62 99 ASP B C 1
ATOM 1625 O O . ASP B 1 96 ? 19.529 -8.117 -2.818 1.00 20.40 99 ASP B O 1
ATOM 1630 N N . CYS B 1 97 ? 21.394 -7.311 -1.857 1.00 18.64 100 CYS B N 1
ATOM 1631 C CA . CYS B 1 97 ? 20.891 -5.941 -1.761 1.00 18.47 100 CYS B CA 1
ATOM 1632 C C . CYS B 1 97 ? 20.908 -5.129 -3.058 1.00 20.49 100 CYS B C 1
ATOM 1633 O O . CYS B 1 97 ? 20.513 -3.966 -3.065 1.00 20.47 100 CYS B O 1
ATOM 1636 N N . ALA B 1 98 ? 21.350 -5.739 -4.153 1.00 22.37 101 ALA B N 1
ATOM 1637 C CA . ALA B 1 98 ? 21.442 -5.050 -5.440 1.00 25.32 101 ALA B CA 1
ATOM 1638 C C . ALA B 1 98 ? 20.189 -4.322 -5.934 1.00 26.74 101 ALA B C 1
ATOM 1639 O O . ALA B 1 98 ? 20.297 -3.270 -6.563 1.00 27.32 101 ALA B O 1
ATOM 1641 N N . THR B 1 99 ? 19.006 -4.867 -5.673 1.00 27.26 102 THR B N 1
ATOM 1642 C CA . THR B 1 99 ? 17.778 -4.216 -6.131 1.00 27.75 102 THR B CA 1
ATOM 1643 C C . THR B 1 99 ? 16.844 -3.916 -4.972 1.00 26.56 102 THR B C 1
ATOM 1644 O O . THR B 1 99 ? 15.625 -4.019 -5.100 1.00 26.88 102 THR B O 1
ATOM 1648 N N . ILE B 1 100 ? 17.428 -3.526 -3.844 1.00 24.94 103 ILE B N 1
ATOM 1649 C CA . ILE B 1 100 ? 16.663 -3.231 -2.643 1.00 23.70 103 ILE B CA 1
ATOM 1650 C C . ILE B 1 100 ? 15.538 -2.206 -2.823 1.00 25.81 103 ILE B C 1
ATOM 1651 O O . ILE B 1 100 ? 14.443 -2.396 -2.299 1.00 25.52 103 ILE B O 1
ATOM 1656 N N . LEU B 1 101 ? 15.797 -1.129 -3.559 1.00 28.19 104 LEU B N 1
ATOM 1657 C CA . LEU B 1 101 ? 14.778 -0.103 -3.775 1.00 30.14 104 LEU B CA 1
ATOM 1658 C C . LEU B 1 101 ? 13.569 -0.623 -4.550 1.00 31.95 104 LEU B C 1
ATOM 1659 O O . LEU B 1 101 ? 12.427 -0.261 -4.256 1.00 32.74 104 LEU B O 1
ATOM 1664 N N . GLU B 1 102 ? 13.826 -1.477 -5.536 1.00 32.11 105 GLU B N 1
ATOM 1665 C CA . GLU B 1 102 ? 12.768 -2.048 -6.363 1.00 32.00 105 GLU B CA 1
ATOM 1666 C C . GLU B 1 102 ? 12.007 -3.186 -5.687 1.00 30.54 105 GLU B C 1
ATOM 1667 O O . GLU B 1 102 ? 10.847 -3.441 -6.015 1.00 32.18 105 GLU B O 1
ATOM 1673 N N . ASP B 1 103 ? 12.651 -3.862 -4.741 1.00 26.48 106 ASP B N 1
ATOM 1674 C CA . ASP B 1 103 ? 12.027 -4.983 -4.046 1.00 26.03 106 ASP B CA 1
ATOM 1675 C C . ASP B 1 103 ? 10.884 -4.597 -3.118 1.00 25.03 106 ASP B C 1
ATOM 1676 O O . ASP B 1 103 ? 10.043 -5.432 -2.787 1.00 25.43 106 ASP B O 1
ATOM 1681 N N . TYR B 1 104 ? 10.849 -3.341 -2.689 1.00 22.95 107 TYR B N 1
ATOM 1682 C CA . TYR B 1 104 ? 9.800 -2.919 -1.772 1.00 21.79 107 TYR B CA 1
ATOM 1683 C C . TYR B 1 104 ? 8.940 -1.758 -2.238 1.00 23.44 107 TYR B C 1
ATOM 1684 O O . TYR B 1 104 ? 8.942 -0.682 -1.639 1.00 23.61 107 TYR B O 1
ATOM 1693 N N . ASP B 1 105 ? 8.186 -2.003 -3.304 1.00 26.28 108 ASP B N 1
ATOM 1694 C CA . ASP B 1 105 ? 7.296 -1.004 -3.871 1.00 28.43 108 ASP B CA 1
ATOM 1695 C C . ASP B 1 105 ? 6.211 -0.696 -2.840 1.00 28.85 108 ASP B C 1
ATOM 1696 O O . ASP B 1 105 ? 5.744 -1.585 -2.131 1.00 29.43 108 ASP B O 1
ATOM 1701 N N . CYS B 1 106 ? 5.816 0.568 -2.762 1.00 28.21 109 CYS B N 1
ATOM 1702 C CA . CYS B 1 106 ? 4.793 1.004 -1.819 1.00 29.06 109 CYS B CA 1
ATOM 1703 C C . CYS B 1 106 ? 3.393 0.867 -2.419 1.00 30.39 109 CYS B C 1
ATOM 1704 O O . CYS B 1 106 ? 2.395 0.836 -1.689 1.00 30.72 109 CYS B O 1
ATOM 1707 N N . GLY B 1 107 ? 3.332 0.781 -3.747 1.00 31.75 110 GLY B N 1
ATOM 1708 C CA . GLY B 1 107 ? 2.053 0.675 -4.427 1.00 33.05 110 GLY B CA 1
ATOM 1709 C C . GLY B 1 107 ? 1.393 2.034 -4.303 1.00 34.16 110 GLY B C 1
ATOM 1710 O O . GLY B 1 107 ? 0.179 2.185 -4.413 1.00 35.18 110 GLY B O 1
ATOM 1711 N N . CYS B 1 108 ? 2.234 3.034 -4.075 1.00 34.22 111 CYS B N 1
ATOM 1712 C CA . CYS B 1 108 ? 1.796 4.403 -3.879 1.00 34.77 111 CYS B CA 1
ATOM 1713 C C . CYS B 1 108 ? 2.438 5.350 -4.889 1.00 36.03 111 CYS B C 1
ATOM 1714 O O . CYS B 1 108 ? 2.042 6.510 -4.995 1.00 35.71 111 CYS B O 1
ATOM 1717 N N . SER B 1 109 ? 3.413 4.848 -5.642 1.00 37.09 112 SER B N 1
ATOM 1718 C CA . SER B 1 109 ? 4.114 5.660 -6.635 1.00 38.20 112 SER B CA 1
ATOM 1719 C C . SER B 1 109 ? 3.177 6.298 -7.657 1.00 39.56 112 SER B C 1
ATOM 1720 O O . SER B 1 109 ? 3.654 7.169 -8.420 1.00 38.36 112 SER B O 1
#